Protein AF-A0A914VL32-F1 (afdb_monomer_lite)

pLDDT: mean 77.91, std 13.2, range [40.59, 93.94]

Structure (mmCIF, N/CA/C/O backbone):
data_AF-A0A914VL32-F1
#
_entry.id   AF-A0A914VL32-F1
#
loop_
_atom_site.group_PDB
_atom_site.id
_atom_site.type_symbol
_atom_site.label_atom_id
_atom_site.label_alt_id
_atom_site.label_comp_id
_atom_site.label_asym_id
_atom_site.label_entity_id
_atom_site.label_seq_id
_atom_site.pdbx_PDB_ins_code
_atom_site.Cartn_x
_atom_site.Cartn_y
_atom_site.Cartn_z
_atom_site.occupancy
_atom_site.B_iso_or_equiv
_atom_site.auth_seq_id
_atom_site.auth_comp_id
_atom_site.auth_asym_id
_atom_site.auth_atom_id
_atom_site.pdbx_PDB_model_num
ATOM 1 N N . MET A 1 1 ? -23.339 -9.363 17.899 1.00 77.81 1 MET A N 1
ATOM 2 C CA . MET A 1 1 ? -23.332 -9.692 19.341 1.00 77.81 1 MET A CA 1
ATOM 3 C C . MET A 1 1 ? -23.595 -11.180 19.484 1.00 77.81 1 MET A C 1
ATOM 5 O O . MET A 1 1 ? -24.431 -11.685 18.745 1.00 77.81 1 MET A O 1
ATOM 9 N N . TYR A 1 2 ? -22.892 -11.869 20.379 1.00 81.06 2 TYR A N 1
ATOM 10 C CA . TYR A 1 2 ? -23.221 -13.237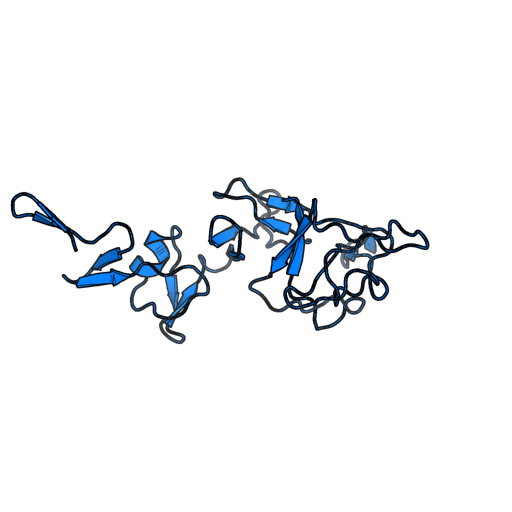 20.775 1.00 81.06 2 TYR A CA 1
ATOM 11 C C . TYR A 1 2 ? -23.425 -13.283 22.290 1.00 81.06 2 TYR A C 1
ATOM 13 O O . TYR A 1 2 ? -22.699 -12.630 23.041 1.00 81.06 2 TYR A O 1
ATOM 21 N N . CYS A 1 3 ? -24.441 -14.015 22.738 1.00 82.75 3 CYS A N 1
ATOM 22 C CA . CYS A 1 3 ? -24.758 -14.157 24.153 1.00 82.75 3 CYS A CA 1
ATOM 23 C C . CYS A 1 3 ? -24.691 -15.633 24.530 1.00 82.75 3 CYS A C 1
ATOM 25 O O . CYS A 1 3 ? -25.340 -16.464 23.898 1.00 82.75 3 CYS A O 1
ATOM 27 N N . SER A 1 4 ? -23.914 -15.953 25.561 1.00 80.31 4 SER A N 1
ATOM 28 C CA . SER A 1 4 ? -23.813 -17.303 26.115 1.00 80.31 4 SER A CA 1
ATOM 29 C C . SER A 1 4 ? -23.850 -17.218 27.634 1.00 80.31 4 SER A C 1
ATOM 31 O O . SER A 1 4 ? -23.148 -16.406 28.232 1.00 80.31 4 SER A O 1
ATOM 33 N N . SER A 1 5 ? -24.691 -18.039 28.267 1.00 78.81 5 SER A N 1
ATOM 34 C CA . SER A 1 5 ? -24.838 -18.100 29.732 1.00 78.81 5 SER A CA 1
ATOM 35 C C . SER A 1 5 ? -25.150 -16.751 30.406 1.00 78.81 5 SER A C 1
ATOM 37 O O . SER A 1 5 ? -24.682 -16.480 31.507 1.00 78.81 5 SER A O 1
ATOM 39 N N . GLY A 1 6 ? -25.930 -15.888 29.745 1.00 79.56 6 GLY A N 1
ATOM 40 C CA . GLY A 1 6 ? -26.320 -14.574 30.279 1.00 79.56 6 GLY A CA 1
ATOM 41 C C . GLY A 1 6 ? -25.266 -13.469 30.133 1.00 79.56 6 GLY A C 1
ATOM 42 O O . GLY A 1 6 ? -25.542 -12.329 30.492 1.00 79.56 6 GLY A O 1
ATOM 43 N N . LEU A 1 7 ? -24.093 -13.773 29.566 1.00 79.69 7 LEU A N 1
ATOM 44 C CA . LEU A 1 7 ? -23.073 -12.793 29.192 1.00 79.69 7 LEU A CA 1
ATOM 45 C C . LEU A 1 7 ? -23.143 -12.531 27.686 1.00 79.69 7 LEU A C 1
ATOM 47 O O . LEU A 1 7 ? -22.978 -13.446 26.877 1.00 79.69 7 LEU A O 1
ATOM 51 N N . CYS A 1 8 ? -23.397 -11.277 27.317 1.00 82.19 8 CYS A N 1
ATOM 52 C CA . CYS A 1 8 ? -23.387 -10.815 25.934 1.00 82.19 8 CYS A CA 1
ATOM 53 C C . CYS A 1 8 ? -22.065 -10.121 25.623 1.00 82.19 8 CYS A C 1
ATOM 55 O O . CYS A 1 8 ? -21.606 -9.267 26.377 1.00 82.19 8 CYS A O 1
ATOM 57 N N . THR A 1 9 ? -21.468 -10.479 24.493 1.00 87.81 9 THR A N 1
ATOM 58 C CA . THR A 1 9 ? -20.204 -9.913 24.018 1.00 87.81 9 THR A CA 1
ATOM 59 C C . THR A 1 9 ? -20.309 -9.568 22.535 1.00 87.81 9 THR A C 1
ATOM 61 O O . THR A 1 9 ? -21.168 -10.072 21.796 1.00 87.81 9 THR A O 1
ATOM 64 N N . CYS A 1 10 ? -19.479 -8.629 22.092 1.00 90.06 10 CYS A N 1
ATOM 65 C CA . CYS A 1 10 ? -19.408 -8.269 20.683 1.00 90.06 10 CYS A CA 1
ATOM 66 C C . CYS A 1 10 ? -18.806 -9.422 19.866 1.00 90.06 10 CYS A C 1
ATOM 68 O O . CYS A 1 10 ? -18.088 -10.264 20.397 1.00 90.06 10 CYS A O 1
ATOM 70 N N . LEU A 1 11 ? -19.140 -9.493 18.573 1.00 88.81 11 LEU A N 1
ATOM 71 C CA . LEU A 1 11 ? -18.490 -10.456 17.675 1.00 88.81 11 LEU A CA 1
ATOM 72 C C . LEU A 1 11 ? -17.001 -10.112 17.548 1.00 88.81 11 LEU A C 1
ATOM 74 O O . LEU A 1 11 ? -16.617 -8.969 17.777 1.00 88.81 11 LEU A O 1
ATOM 78 N N . SER A 1 12 ? -16.178 -11.073 17.128 1.00 87.06 12 SER A N 1
ATOM 79 C CA . SER A 1 12 ? -14.729 -10.880 16.952 1.00 87.06 12 SER A CA 1
ATOM 80 C C . SER A 1 12 ? -14.363 -9.760 15.966 1.00 87.06 12 SER A C 1
ATOM 82 O O . SER A 1 12 ? -13.269 -9.206 16.057 1.00 87.06 12 SER A O 1
ATOM 84 N N . THR A 1 13 ? -15.271 -9.395 15.059 1.00 89.75 13 THR A N 1
ATOM 85 C CA . THR A 1 13 ? -15.145 -8.284 14.098 1.00 89.75 13 THR A CA 1
ATOM 86 C C . THR A 1 13 ? -15.596 -6.926 14.651 1.00 89.75 13 THR A C 1
ATOM 88 O O . THR A 1 13 ? -15.615 -5.939 13.923 1.00 89.75 13 THR A O 1
ATOM 91 N N . TYR A 1 14 ? -15.961 -6.855 15.933 1.00 92.12 14 TYR A N 1
ATOM 92 C CA . TYR A 1 14 ? -16.450 -5.648 16.597 1.00 92.12 14 TYR A CA 1
ATOM 93 C C . TYR A 1 14 ? -15.655 -5.367 17.877 1.00 92.12 14 TYR A C 1
ATOM 95 O O . TYR A 1 14 ? -15.130 -6.279 18.516 1.00 92.12 14 TYR A O 1
ATOM 103 N N . VAL A 1 15 ? -15.614 -4.101 18.277 1.00 92.62 15 VAL A N 1
ATOM 104 C CA . VAL A 1 15 ? -15.091 -3.628 19.558 1.00 92.62 15 VAL A CA 1
ATOM 105 C C . VAL A 1 15 ? -16.239 -3.138 20.438 1.00 92.62 15 VAL A C 1
ATOM 107 O O . VAL A 1 15 ? -17.173 -2.489 19.965 1.00 92.62 15 VAL A O 1
ATOM 110 N N . ALA A 1 16 ? -16.197 -3.490 21.721 1.00 91.44 16 ALA A N 1
ATOM 111 C CA . ALA A 1 16 ? -17.164 -3.018 22.703 1.00 91.44 16 ALA A CA 1
ATOM 112 C C . ALA A 1 16 ? -16.702 -1.671 23.274 1.00 91.44 16 ALA A C 1
ATOM 114 O O . ALA A 1 16 ? -15.633 -1.607 23.876 1.00 91.44 16 ALA A O 1
ATOM 115 N N . SER A 1 17 ? -17.508 -0.622 23.125 1.00 89.56 17 SER A N 1
ATOM 116 C CA . SER A 1 17 ? -17.269 0.683 23.756 1.00 89.56 17 SER A CA 1
ATOM 117 C C . SER A 1 17 ? -18.593 1.346 24.103 1.00 89.56 17 SER A C 1
ATOM 119 O O . SER A 1 17 ? -19.557 1.233 23.350 1.00 89.56 17 SER A O 1
ATOM 121 N N . ASP A 1 18 ? -18.661 2.014 25.254 1.00 86.44 18 ASP A N 1
ATOM 122 C CA . ASP A 1 18 ? -19.841 2.770 25.710 1.00 86.44 18 ASP A CA 1
ATOM 123 C C . ASP A 1 18 ? -21.163 1.978 25.685 1.00 86.44 18 ASP A C 1
ATOM 125 O O . ASP A 1 18 ? -22.242 2.532 25.487 1.00 86.44 18 ASP A O 1
ATOM 129 N N . GLY A 1 19 ? -21.092 0.655 25.871 1.00 83.50 19 GLY A N 1
ATOM 130 C CA . GLY A 1 19 ? -22.258 -0.234 25.826 1.00 83.50 19 GLY A CA 1
ATOM 131 C C . GLY A 1 19 ? -22.741 -0.604 24.417 1.00 83.50 19 GLY A C 1
ATOM 132 O O . GLY A 1 19 ? -23.735 -1.317 24.289 1.00 83.50 19 GLY A O 1
ATOM 133 N N . TYR A 1 20 ? -22.030 -0.183 23.370 1.00 87.44 20 TYR A N 1
ATOM 134 C CA . TYR A 1 20 ? -22.297 -0.520 21.973 1.00 87.44 20 TYR A CA 1
ATOM 135 C C . TYR A 1 20 ? -21.189 -1.401 21.388 1.00 87.44 20 TYR A C 1
ATOM 137 O O . TYR A 1 20 ? -20.054 -1.421 21.864 1.00 87.44 20 TYR A O 1
ATOM 145 N N . CYS A 1 21 ? -21.530 -2.137 20.329 1.00 91.81 21 CYS A N 1
ATOM 146 C CA . CY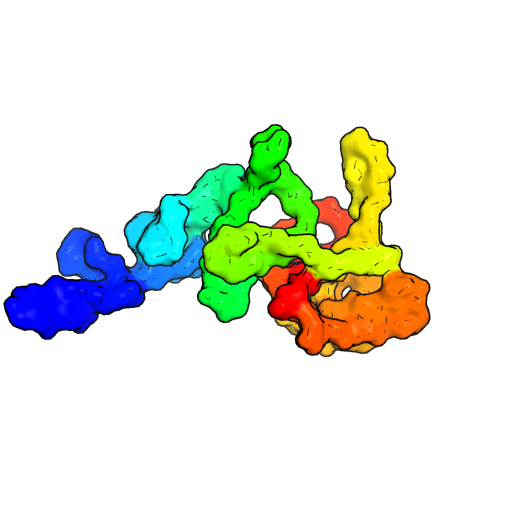S A 1 21 ? -20.560 -2.854 19.509 1.00 91.81 21 CYS A CA 1
ATOM 147 C C . CYS A 1 21 ? -20.301 -2.052 18.235 1.00 91.81 21 CYS A C 1
ATOM 149 O O . CYS A 1 21 ? -21.180 -1.969 17.377 1.00 91.81 21 CYS A O 1
ATOM 151 N N . TYR A 1 22 ? -19.095 -1.517 18.093 1.00 92.94 22 TYR A N 1
ATOM 152 C CA . TYR A 1 22 ? -18.645 -0.825 16.889 1.00 92.94 22 TYR A CA 1
ATOM 153 C C . TYR A 1 22 ? -17.874 -1.784 15.995 1.00 92.94 22 TYR A C 1
ATOM 155 O O . TYR A 1 22 ? -17.133 -2.625 16.495 1.00 92.94 22 TYR A O 1
ATOM 163 N N . ILE A 1 23 ? -18.062 -1.702 14.681 1.00 93.00 23 ILE A N 1
ATOM 164 C CA . ILE A 1 23 ? -17.298 -2.535 13.750 1.00 93.00 23 ILE A CA 1
ATOM 165 C C . ILE A 1 23 ? -15.825 -2.108 13.778 1.00 93.00 23 ILE A C 1
ATOM 167 O O . ILE A 1 23 ? -15.524 -0.918 13.910 1.00 93.00 23 ILE A O 1
ATOM 171 N N . LYS A 1 24 ? -14.917 -3.081 13.695 1.00 93.62 24 LYS A N 1
ATOM 172 C CA . LYS A 1 24 ? -13.492 -2.823 13.475 1.00 93.62 24 LYS A CA 1
ATOM 173 C C . LYS A 1 24 ? -13.296 -2.246 12.072 1.00 93.62 24 LYS A C 1
ATOM 175 O O . LYS A 1 24 ? -13.938 -2.721 11.141 1.00 93.62 24 LYS A O 1
ATOM 180 N N . ILE A 1 25 ? -12.445 -1.236 11.939 1.00 92.12 25 ILE A N 1
ATOM 181 C CA . ILE A 1 25 ? -12.209 -0.523 10.676 1.00 92.12 25 ILE A CA 1
ATOM 182 C C . ILE A 1 25 ? -10.712 -0.577 10.382 1.00 92.12 25 ILE A C 1
ATOM 184 O O . ILE A 1 25 ? -9.908 -0.315 11.280 1.00 92.12 25 ILE A O 1
ATOM 188 N N . ASN A 1 26 ? -10.334 -0.946 9.157 1.00 87.12 26 ASN A N 1
ATOM 189 C CA . ASN A 1 26 ? -8.926 -1.038 8.789 1.00 87.12 26 ASN A CA 1
ATOM 190 C C . ASN A 1 26 ? -8.301 0.356 8.634 1.00 87.12 26 ASN A C 1
ATOM 192 O O . ASN A 1 26 ? -9.004 1.324 8.329 1.00 87.12 26 ASN A O 1
ATOM 196 N N . PRO A 1 27 ? -6.972 0.491 8.791 1.00 85.56 27 PRO A N 1
ATOM 197 C CA . PRO A 1 27 ? -6.267 1.694 8.364 1.00 85.56 27 PRO A CA 1
ATOM 198 C C . PRO A 1 27 ? -6.633 2.066 6.918 1.00 85.56 27 PRO A C 1
ATOM 200 O O . PRO A 1 27 ? -6.758 1.191 6.068 1.00 85.56 27 PRO A O 1
ATOM 203 N N . THR A 1 28 ? -6.791 3.362 6.643 1.00 81.62 28 THR A N 1
ATOM 204 C CA . THR A 1 28 ? -7.285 3.973 5.391 1.00 81.62 28 THR A CA 1
ATOM 205 C C . THR A 1 28 ? -8.781 3.837 5.097 1.00 81.62 28 THR A C 1
ATOM 207 O O . THR A 1 28 ? -9.283 4.546 4.223 1.00 81.62 28 THR A O 1
ATOM 210 N N . GLU A 1 29 ? -9.536 3.030 5.840 1.00 87.81 29 GLU A N 1
ATOM 211 C CA . GLU A 1 29 ? -10.988 2.953 5.670 1.00 87.81 29 GLU A CA 1
ATOM 212 C C . GLU A 1 29 ? -11.714 4.059 6.450 1.00 87.81 29 GLU A C 1
ATOM 214 O O . GLU A 1 29 ? -11.274 4.512 7.512 1.00 87.81 29 GLU A O 1
ATOM 219 N N . THR A 1 30 ? -12.853 4.497 5.910 1.00 91.06 30 THR A N 1
ATOM 220 C CA . THR A 1 30 ? -13.734 5.497 6.534 1.00 91.06 30 THR A CA 1
ATOM 221 C C . THR A 1 30 ? -14.856 4.830 7.332 1.00 91.06 30 THR A C 1
ATOM 223 O O . THR A 1 30 ? -15.227 3.686 7.080 1.00 91.06 30 THR A O 1
ATOM 226 N N . GLY A 1 31 ? -15.423 5.553 8.300 1.00 91.56 31 GLY A N 1
ATOM 227 C CA . GLY A 1 31 ? -16.513 5.079 9.160 1.00 91.56 31 GLY A CA 1
ATOM 228 C C . GLY A 1 31 ? -16.115 4.821 10.614 1.00 91.56 31 GLY A C 1
ATOM 229 O O . GLY A 1 31 ? -16.908 4.261 11.377 1.00 91.56 31 GLY A O 1
ATOM 230 N N . CYS A 1 32 ? -14.916 5.234 11.027 1.00 93.75 32 CYS A N 1
ATOM 231 C CA . CYS A 1 32 ? -14.544 5.206 12.433 1.00 93.75 32 CYS A CA 1
ATOM 232 C C . CYS A 1 32 ? -15.174 6.389 13.191 1.00 93.75 32 CYS A C 1
ATOM 234 O O . CYS A 1 32 ? -15.377 7.487 12.663 1.00 93.75 32 CYS A O 1
ATOM 236 N N . VAL A 1 33 ? -15.497 6.149 14.459 1.00 93.56 33 VAL A N 1
ATOM 237 C CA . VAL A 1 33 ? -16.042 7.135 15.405 1.00 93.56 33 VAL A CA 1
ATOM 238 C C . VAL A 1 33 ? -15.124 7.272 16.619 1.00 93.56 33 VAL A C 1
ATOM 240 O O . VAL A 1 33 ? -14.983 8.358 17.181 1.00 93.56 33 VAL A O 1
ATOM 243 N N . ILE A 1 34 ? -14.487 6.168 17.016 1.00 93.31 34 ILE A N 1
ATOM 244 C CA . ILE A 1 34 ? -13.590 6.079 18.167 1.00 93.31 34 ILE A CA 1
ATOM 245 C C . ILE A 1 34 ? -12.315 5.319 17.798 1.00 93.31 34 ILE A C 1
ATOM 247 O O . ILE A 1 34 ? -12.350 4.393 16.986 1.00 93.31 34 ILE A O 1
ATOM 251 N N . ASP A 1 35 ? -11.208 5.651 18.460 1.00 93.50 35 ASP A N 1
ATOM 252 C CA . ASP A 1 35 ? -9.890 5.067 18.171 1.00 93.50 35 ASP A CA 1
ATOM 253 C C . ASP A 1 35 ? -9.868 3.547 18.350 1.00 93.50 35 ASP A C 1
ATOM 255 O O . ASP A 1 35 ? -9.225 2.844 17.579 1.00 93.50 35 ASP A O 1
ATOM 259 N N . SER A 1 36 ? -10.649 3.019 19.300 1.00 92.94 36 SER A N 1
ATOM 260 C CA . SER A 1 36 ? -10.734 1.574 19.557 1.00 92.94 36 SER A CA 1
ATOM 261 C C . SER A 1 36 ? -11.211 0.743 18.358 1.00 92.94 36 SER A C 1
ATOM 263 O O . SER A 1 36 ? -10.941 -0.455 18.306 1.00 92.94 36 SER A O 1
ATOM 265 N N . GLN A 1 37 ? -11.896 1.353 17.381 1.00 93.94 37 GLN A N 1
ATOM 266 C CA . GLN A 1 37 ? -12.271 0.670 16.138 1.00 93.94 37 GLN A CA 1
ATOM 267 C C . GLN A 1 37 ? -11.057 0.393 15.251 1.00 93.94 37 GLN A C 1
ATOM 269 O O . GLN A 1 37 ? -11.000 -0.670 14.634 1.00 93.94 37 GLN A O 1
ATOM 274 N N . CYS A 1 38 ? -10.107 1.332 15.216 1.00 92.12 38 CYS A N 1
ATOM 275 C CA . CYS A 1 38 ? -8.870 1.236 14.450 1.00 92.12 38 CYS A CA 1
ATOM 276 C C . CYS A 1 38 ? -7.824 0.427 15.230 1.00 92.12 38 CYS A C 1
ATOM 278 O O . CYS A 1 38 ? -7.220 -0.502 14.694 1.00 92.12 38 CYS A O 1
ATOM 280 N N . SER A 1 39 ? -7.659 0.716 16.528 1.00 91.31 39 SER A N 1
ATOM 281 C CA . SER A 1 39 ? -6.617 0.094 17.350 1.00 91.31 39 SER A CA 1
ATOM 282 C C . SER A 1 39 ? -6.838 -1.399 17.613 1.00 91.31 39 SER A C 1
ATOM 284 O O . SER A 1 39 ? -5.901 -2.138 17.906 1.00 91.31 39 SER A O 1
ATOM 286 N N . ALA A 1 40 ? -8.081 -1.870 17.461 1.00 89.06 40 ALA A N 1
ATOM 287 C CA . ALA A 1 40 ? -8.423 -3.288 17.510 1.00 89.06 40 ALA A CA 1
ATOM 288 C C . ALA A 1 40 ? -8.053 -4.067 16.232 1.00 89.06 40 ALA A C 1
ATOM 290 O O . ALA A 1 40 ? -8.145 -5.300 16.244 1.00 89.06 40 ALA A O 1
ATOM 291 N N . VAL A 1 41 ? -7.699 -3.368 15.145 1.00 87.44 41 VAL A N 1
ATOM 292 C CA . VAL A 1 41 ? -7.111 -3.941 13.923 1.00 87.44 41 VAL A CA 1
ATOM 293 C C . VAL A 1 41 ? -5.594 -3.831 13.980 1.00 87.44 41 VAL A C 1
ATOM 295 O O . VAL A 1 41 ? -4.909 -4.830 13.783 1.00 87.44 41 VAL A O 1
ATOM 298 N N . TRP A 1 42 ? -5.075 -2.642 14.297 1.00 85.69 42 TRP A N 1
ATOM 299 C CA . TRP A 1 42 ? -3.639 -2.406 14.404 1.00 85.69 42 TRP A CA 1
ATOM 300 C C . TRP A 1 42 ? -3.289 -1.614 15.666 1.00 85.69 42 TRP A C 1
ATOM 302 O O . TRP A 1 42 ? -3.861 -0.543 15.853 1.00 85.69 42 TRP A O 1
ATOM 312 N N . PRO A 1 43 ? -2.350 -2.071 16.517 1.00 85.69 43 PRO A N 1
ATOM 313 C CA . PRO A 1 43 ? -1.990 -1.361 17.743 1.00 85.69 43 PRO A CA 1
ATOM 314 C C . PRO A 1 43 ? -1.667 0.116 17.492 1.00 85.69 43 PRO A C 1
ATOM 316 O O . PRO A 1 43 ? -0.977 0.455 16.533 1.00 85.69 43 PRO A O 1
ATOM 319 N N . ASP A 1 44 ? -2.195 0.985 18.353 1.00 86.38 44 ASP A N 1
ATOM 320 C CA . ASP A 1 44 ? -2.004 2.442 18.315 1.00 86.38 44 ASP A CA 1
ATOM 321 C C . ASP A 1 44 ? -2.518 3.165 17.049 1.00 86.38 44 ASP A C 1
ATOM 323 O O . ASP A 1 44 ? -2.304 4.369 16.896 1.00 86.38 44 ASP A O 1
ATOM 327 N N . ALA A 1 45 ? -3.239 2.478 16.153 1.00 89.06 45 ALA A N 1
ATOM 328 C CA . ALA A 1 45 ? -3.998 3.141 15.095 1.00 89.06 45 ALA A CA 1
ATOM 329 C C . ALA A 1 45 ? -5.139 3.978 15.694 1.00 89.06 45 ALA A C 1
ATOM 331 O O . ALA A 1 45 ? -5.767 3.586 16.682 1.00 89.06 45 ALA A O 1
ATOM 332 N N . PHE A 1 46 ? -5.435 5.121 15.080 1.00 91.44 46 PHE A N 1
ATOM 333 C CA . PHE A 1 46 ? -6.386 6.093 15.618 1.00 91.44 46 PHE A CA 1
ATOM 334 C C . PHE A 1 46 ? -7.398 6.545 14.570 1.00 91.44 46 PHE A C 1
ATOM 336 O O . PHE A 1 46 ? -7.171 6.432 13.365 1.00 91.44 46 PHE A O 1
ATOM 343 N N . CYS A 1 47 ? -8.534 7.049 15.042 1.00 92.88 47 CYS A N 1
ATOM 344 C CA . CYS A 1 47 ? -9.582 7.575 14.191 1.00 92.88 47 CYS A CA 1
ATOM 345 C C . CYS A 1 47 ? -9.408 9.085 14.033 1.00 92.88 47 CYS A C 1
ATOM 347 O O . CYS A 1 47 ? -9.530 9.838 15.004 1.00 92.88 47 CYS A O 1
ATOM 349 N N . ASP A 1 48 ? -9.172 9.557 12.809 1.00 91.69 48 ASP A N 1
ATOM 350 C CA . ASP A 1 48 ? -9.227 10.989 12.549 1.00 91.69 48 ASP A CA 1
ATOM 351 C C . ASP A 1 48 ? -10.680 11.467 12.598 1.00 91.69 48 ASP A C 1
ATOM 353 O O . ASP A 1 48 ? -11.518 11.110 11.769 1.00 91.69 48 ASP A O 1
ATOM 357 N N . LYS A 1 49 ? -10.981 12.324 13.572 1.00 86.81 49 LYS A N 1
ATOM 358 C CA . LYS A 1 49 ? -12.333 12.855 13.783 1.00 86.81 49 LYS A CA 1
ATOM 359 C C . LYS A 1 49 ? -12.766 13.839 12.694 1.00 86.81 49 LYS A C 1
ATOM 361 O O . LYS A 1 49 ? -13.954 14.135 12.616 1.00 86.81 49 LYS A O 1
ATOM 366 N N . GLY A 1 50 ? -11.832 14.366 11.896 1.00 87.88 50 GLY A N 1
ATOM 367 C CA . GLY A 1 50 ? -12.137 15.264 10.782 1.00 87.88 50 GLY A CA 1
ATOM 368 C C . GLY A 1 50 ? -12.671 14.532 9.549 1.00 87.88 50 GLY A C 1
ATOM 369 O O . GLY A 1 50 ? -13.645 14.979 8.947 1.00 87.88 50 GLY A O 1
ATOM 370 N N . SER A 1 51 ? -12.046 13.410 9.188 1.00 87.62 51 SER A N 1
ATOM 371 C CA . SER A 1 51 ? -12.386 12.596 8.010 1.00 87.62 51 SER A CA 1
ATOM 372 C C . SER A 1 51 ? -13.170 11.318 8.328 1.00 87.62 51 SER A C 1
ATOM 374 O O . SER A 1 51 ? -13.634 10.642 7.410 1.00 87.62 51 SER A O 1
ATOM 376 N N . ASN A 1 52 ? -13.319 10.972 9.613 1.00 92.12 52 ASN A N 1
ATOM 377 C CA . ASN A 1 52 ? -13.839 9.682 10.074 1.00 92.12 52 ASN A CA 1
ATOM 378 C C . ASN A 1 52 ? -13.069 8.488 9.483 1.00 92.12 52 ASN A C 1
ATOM 380 O O . ASN A 1 52 ? -13.650 7.420 9.280 1.00 92.12 52 ASN A O 1
ATOM 384 N N . GLN A 1 53 ? -11.781 8.666 9.192 1.00 91.50 53 GLN A N 1
ATOM 385 C CA . GLN A 1 53 ? -10.912 7.655 8.596 1.00 91.50 53 GLN A CA 1
ATOM 386 C C . GLN A 1 53 ? -9.906 7.131 9.625 1.00 91.50 53 GLN A C 1
ATOM 388 O O . GLN A 1 53 ? -9.390 7.891 10.446 1.00 91.50 53 GLN A O 1
ATOM 393 N N . CYS A 1 54 ? -9.633 5.826 9.597 1.00 90.19 54 CYS A N 1
ATOM 394 C CA . CYS A 1 54 ? -8.597 5.234 10.439 1.00 90.19 54 CYS A CA 1
ATOM 395 C C . CYS A 1 54 ? -7.208 5.506 9.858 1.00 90.19 54 CYS A C 1
ATOM 397 O O . CYS A 1 54 ? -6.962 5.275 8.674 1.00 90.19 54 CYS A O 1
ATOM 399 N N . PHE A 1 55 ? -6.274 5.915 10.710 1.00 86.00 55 PHE A N 1
ATOM 400 C CA . PHE A 1 55 ? -4.877 6.138 10.356 1.00 86.00 55 PHE A CA 1
ATOM 401 C C . PHE A 1 55 ? -3.954 5.252 11.187 1.00 86.00 55 PHE A C 1
ATOM 403 O O . PHE A 1 55 ? -4.227 4.941 12.349 1.00 86.00 55 PHE A O 1
ATOM 410 N N . CYS A 1 56 ? -2.838 4.858 10.576 1.00 85.38 56 CYS A N 1
ATOM 411 C CA . CYS A 1 56 ? -1.728 4.244 11.292 1.00 85.38 56 CYS A CA 1
ATOM 412 C C . CYS A 1 56 ? -1.153 5.204 12.346 1.00 85.38 56 CYS A C 1
ATOM 414 O O . CYS A 1 56 ? -1.345 6.418 12.226 1.00 85.38 56 CYS A O 1
ATOM 416 N N . PRO A 1 57 ? -0.426 4.683 13.352 1.00 80.00 57 PRO A N 1
ATOM 417 C CA . PRO A 1 57 ? 0.241 5.511 14.351 1.00 80.00 57 PRO A CA 1
ATOM 418 C C . PRO A 1 57 ? 1.038 6.645 13.692 1.00 80.00 57 PRO A C 1
ATOM 420 O O . PRO A 1 57 ? 1.829 6.410 12.772 1.00 80.00 57 PRO A O 1
ATOM 423 N N . ALA A 1 58 ? 0.791 7.879 14.138 1.00 65.44 58 ALA A N 1
ATOM 424 C CA . ALA A 1 58 ? 1.332 9.079 13.508 1.00 65.44 58 ALA A CA 1
ATOM 425 C C . ALA A 1 58 ? 2.877 9.102 13.489 1.00 65.44 58 ALA A C 1
ATOM 427 O O . ALA A 1 58 ? 3.550 8.407 14.252 1.00 65.44 58 ALA A O 1
ATOM 428 N N . GLU A 1 59 ? 3.424 9.931 12.594 1.00 60.78 59 GLU A N 1
ATOM 429 C CA . GLU A 1 59 ? 4.851 10.285 12.437 1.00 60.78 59 GLU A CA 1
ATOM 430 C C . GLU A 1 59 ? 5.780 9.193 11.895 1.00 60.78 59 GLU A C 1
ATOM 432 O O . GLU A 1 59 ? 6.828 9.512 11.337 1.00 60.78 59 GLU A O 1
ATOM 437 N N . THR A 1 60 ? 5.414 7.920 12.026 1.00 61.19 60 THR A N 1
ATOM 438 C CA . THR A 1 60 ? 6.372 6.825 11.824 1.00 61.19 60 THR A CA 1
ATOM 439 C C . THR A 1 60 ? 5.836 5.679 10.988 1.00 61.19 60 THR A C 1
ATOM 441 O O . THR A 1 60 ? 6.642 4.917 10.469 1.00 61.19 60 THR A O 1
ATOM 444 N N . HIS A 1 61 ? 4.517 5.555 10.810 1.00 70.00 61 HIS A N 1
ATOM 445 C CA . HIS A 1 61 ? 3.929 4.421 10.104 1.00 70.00 61 HIS A CA 1
ATOM 446 C C . HIS A 1 61 ? 3.043 4.841 8.931 1.00 70.00 61 HIS A C 1
ATOM 448 O O . HIS A 1 61 ? 2.265 5.789 9.024 1.00 70.00 61 HIS A O 1
ATOM 454 N N . VAL A 1 62 ? 3.121 4.081 7.839 1.00 71.81 62 VAL A N 1
ATOM 455 C CA . VAL A 1 62 ? 2.260 4.228 6.661 1.00 71.81 62 VAL A CA 1
ATOM 456 C C . VAL A 1 62 ? 1.449 2.958 6.461 1.00 71.81 62 VAL A C 1
ATOM 458 O O . VAL A 1 62 ? 1.987 1.856 6.533 1.00 71.81 62 VAL A O 1
ATOM 461 N N . ALA A 1 63 ? 0.146 3.116 6.228 1.00 71.75 63 ALA A N 1
ATOM 462 C CA . ALA A 1 63 ? -0.729 1.998 5.907 1.00 71.75 63 ALA A CA 1
ATOM 463 C C . ALA A 1 63 ? -0.371 1.431 4.530 1.00 71.75 63 ALA A C 1
ATOM 465 O O . ALA A 1 63 ? -0.131 2.192 3.597 1.00 71.75 63 ALA A O 1
ATOM 466 N N . MET A 1 64 ? -0.362 0.114 4.386 1.00 69.44 64 MET A N 1
ATOM 467 C CA . MET A 1 64 ? -0.253 -0.553 3.093 1.00 69.44 64 MET A CA 1
ATOM 468 C C . MET A 1 64 ? -1.240 -1.710 3.023 1.00 69.44 64 MET A C 1
ATOM 470 O O . MET A 1 64 ? -1.456 -2.408 4.019 1.00 69.44 64 MET A O 1
ATOM 474 N N . ASP A 1 65 ? -1.823 -1.883 1.840 1.00 67.69 65 ASP A N 1
ATOM 475 C CA . ASP A 1 65 ? -2.679 -3.020 1.528 1.00 67.69 65 ASP A CA 1
ATOM 476 C C . ASP A 1 65 ? -1.802 -4.241 1.221 1.00 67.69 65 ASP A C 1
ATOM 478 O O . ASP A 1 65 ? -0.746 -4.132 0.594 1.00 67.69 65 ASP A O 1
ATOM 482 N N . THR A 1 66 ? -2.224 -5.406 1.692 1.00 65.31 66 THR A N 1
ATOM 483 C CA . THR A 1 66 ? -1.568 -6.693 1.469 1.00 65.31 66 THR A CA 1
ATOM 484 C C . THR A 1 66 ? -2.638 -7.741 1.192 1.00 65.31 66 THR A C 1
ATOM 486 O O . THR A 1 66 ? -3.793 -7.594 1.592 1.00 65.31 66 THR A O 1
ATOM 489 N N . ARG A 1 67 ? -2.256 -8.868 0.583 1.00 63.69 67 ARG A N 1
ATOM 490 C CA . ARG A 1 67 ? -3.180 -9.989 0.341 1.00 63.69 67 ARG A CA 1
ATOM 491 C C . ARG A 1 67 ? -3.934 -10.433 1.602 1.00 63.69 67 ARG A C 1
ATOM 493 O O . ARG A 1 67 ? -5.097 -10.822 1.520 1.00 63.69 67 ARG A O 1
ATOM 500 N N . ASP A 1 68 ? -3.266 -10.386 2.752 1.00 61.94 68 ASP A N 1
ATOM 501 C CA . ASP A 1 68 ? -3.777 -10.921 4.014 1.00 61.94 68 ASP A CA 1
ATOM 502 C C . ASP A 1 68 ? -4.417 -9.827 4.904 1.00 61.94 68 ASP A C 1
ATOM 504 O O . ASP A 1 68 ? -4.834 -10.102 6.030 1.00 61.94 68 ASP A O 1
ATOM 508 N N . GLY A 1 69 ? -4.541 -8.593 4.396 1.00 71.00 69 GLY A N 1
ATOM 509 C CA . GLY A 1 69 ? -5.147 -7.452 5.083 1.00 71.00 69 GLY A CA 1
ATOM 510 C C . GLY A 1 69 ? -4.253 -6.213 5.078 1.00 71.00 69 GLY A C 1
ATOM 511 O O . GLY A 1 69 ? -3.390 -6.052 4.225 1.00 71.00 69 GLY A O 1
ATOM 512 N N . TRP A 1 70 ? -4.437 -5.328 6.053 1.00 72.50 70 TRP A N 1
ATOM 513 C CA . TRP A 1 70 ? -3.680 -4.078 6.139 1.00 72.50 70 TRP A CA 1
ATOM 514 C C . TRP A 1 70 ? -2.529 -4.176 7.130 1.00 72.50 70 TRP A C 1
ATOM 516 O O . TRP A 1 70 ? -2.685 -4.718 8.226 1.00 72.50 70 TRP A O 1
ATOM 526 N N . VAL A 1 71 ? -1.397 -3.572 6.779 1.00 74.81 71 VAL A N 1
ATOM 527 C CA . VAL A 1 71 ? -0.262 -3.405 7.692 1.00 74.81 71 VAL A CA 1
ATOM 528 C C . VAL A 1 71 ? 0.099 -1.933 7.834 1.00 74.81 71 VAL A C 1
ATOM 530 O O . VAL A 1 71 ? 0.016 -1.165 6.879 1.00 74.81 71 VAL A O 1
ATOM 533 N N . CYS A 1 72 ? 0.525 -1.529 9.028 1.00 77.00 72 CYS A N 1
ATOM 534 C CA . CYS A 1 72 ? 1.157 -0.229 9.232 1.00 77.00 72 CYS A CA 1
ATOM 535 C C . CYS A 1 72 ? 2.673 -0.425 9.244 1.00 77.00 72 CYS A C 1
ATOM 537 O O . CYS A 1 72 ? 3.229 -0.979 10.192 1.00 77.00 72 CYS A O 1
ATOM 539 N N . LEU A 1 73 ? 3.339 0.018 8.182 1.00 71.69 73 LEU A N 1
ATOM 540 C CA . LEU A 1 73 ? 4.769 -0.166 7.979 1.00 71.69 73 LEU A CA 1
ATOM 541 C C . LEU A 1 73 ? 5.542 0.992 8.605 1.00 71.69 73 LEU A C 1
ATOM 543 O O . LEU A 1 73 ? 5.292 2.150 8.271 1.00 71.69 73 LEU A O 1
ATOM 547 N N . ASN A 1 74 ? 6.469 0.680 9.513 1.00 67.44 74 ASN A N 1
ATOM 548 C CA . ASN A 1 74 ? 7.322 1.681 10.144 1.00 67.44 74 ASN A CA 1
ATOM 549 C C . ASN A 1 74 ? 8.363 2.186 9.138 1.00 67.44 74 ASN A C 1
ATOM 551 O O . ASN A 1 74 ? 9.206 1.420 8.675 1.00 67.44 74 ASN A O 1
ATOM 555 N N . LEU A 1 75 ? 8.294 3.470 8.807 1.00 63.00 75 LEU A N 1
ATOM 556 C CA . LEU A 1 75 ? 9.222 4.138 7.908 1.00 63.00 75 LEU A CA 1
ATOM 557 C C . LEU A 1 75 ? 10.494 4.610 8.611 1.00 63.00 75 LEU A C 1
ATOM 559 O O . LEU A 1 75 ? 11.415 5.046 7.931 1.00 63.00 75 LEU A O 1
ATOM 563 N N . ILE A 1 76 ? 10.585 4.547 9.942 1.00 56.94 76 ILE A N 1
ATOM 564 C CA . ILE A 1 76 ? 11.844 4.826 10.631 1.00 56.94 76 ILE A CA 1
ATOM 565 C C . ILE A 1 76 ? 12.799 3.661 10.397 1.00 56.94 76 ILE A C 1
ATOM 567 O O . ILE A 1 76 ? 12.599 2.546 10.885 1.00 56.94 76 ILE A O 1
ATOM 571 N N . GLU A 1 77 ? 13.896 3.945 9.704 1.00 53.41 77 GLU A N 1
ATOM 572 C CA . GLU A 1 77 ? 14.999 3.007 9.599 1.00 53.41 77 GLU A CA 1
ATOM 573 C C . GLU A 1 77 ? 15.652 2.856 10.984 1.00 53.41 77 GLU A C 1
ATOM 575 O O . GLU A 1 77 ? 16.280 3.781 11.503 1.00 53.41 77 GLU A O 1
ATOM 580 N N . GLN A 1 78 ? 15.521 1.671 11.591 1.00 43.44 78 GLN A N 1
ATOM 581 C CA . GLN A 1 78 ? 16.051 1.342 12.928 1.00 43.44 78 GLN A CA 1
ATOM 582 C C . GLN A 1 78 ? 17.555 1.644 13.085 1.00 43.44 78 GLN A C 1
ATOM 584 O O . GLN A 1 78 ? 18.026 1.876 14.196 1.00 43.44 78 GLN A O 1
ATOM 589 N N . ALA A 1 79 ? 18.313 1.646 11.983 1.00 40.59 79 ALA A N 1
ATOM 590 C CA . ALA A 1 79 ? 19.748 1.914 11.982 1.00 40.59 79 ALA A CA 1
ATOM 591 C C . ALA A 1 79 ? 20.102 3.408 12.085 1.00 40.59 79 ALA A C 1
ATOM 593 O O . ALA A 1 79 ? 21.141 3.745 12.653 1.00 40.59 79 ALA A O 1
ATOM 594 N N . THR A 1 80 ? 19.271 4.302 11.541 1.00 50.94 80 THR A N 1
ATOM 595 C CA . THR A 1 80 ? 19.594 5.735 11.414 1.00 50.94 80 THR A CA 1
ATOM 596 C C . THR A 1 80 ? 18.634 6.646 12.177 1.00 50.94 80 THR A C 1
ATOM 598 O O . THR A 1 80 ? 18.966 7.805 12.414 1.00 50.94 80 THR A O 1
ATOM 601 N N . GLY A 1 81 ? 17.464 6.143 12.591 1.00 48.28 81 GLY A N 1
ATOM 602 C CA . GLY A 1 81 ? 16.428 6.933 13.262 1.00 48.28 81 GLY A CA 1
ATOM 603 C C . GLY A 1 81 ? 15.743 7.953 12.346 1.00 48.28 81 GLY A C 1
ATOM 604 O O . GLY A 1 81 ? 14.917 8.732 12.816 1.00 48.28 81 GLY A O 1
ATOM 605 N N . ASN A 1 82 ? 16.072 7.951 11.052 1.00 48.03 82 ASN A N 1
ATOM 606 C CA . ASN A 1 82 ? 15.450 8.809 10.056 1.00 48.03 82 ASN A CA 1
ATOM 607 C C . ASN A 1 82 ? 14.219 8.120 9.469 1.00 48.03 82 ASN A C 1
ATOM 609 O O . ASN A 1 82 ? 14.205 6.901 9.285 1.00 48.03 82 ASN A O 1
ATOM 613 N N . VAL A 1 83 ? 13.206 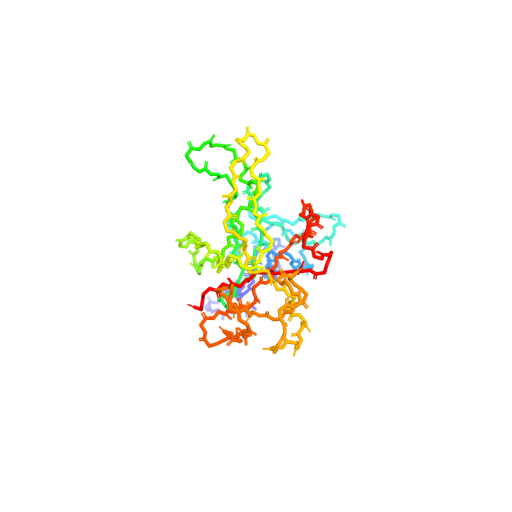8.917 9.123 1.00 51.06 83 VAL A N 1
ATOM 614 C CA . VAL A 1 83 ? 12.126 8.459 8.247 1.00 51.06 83 VAL A CA 1
ATOM 615 C C . VAL A 1 83 ? 12.766 8.187 6.893 1.00 51.06 83 VAL A C 1
ATOM 617 O O . VAL A 1 83 ? 13.233 9.111 6.226 1.00 51.06 83 VAL A O 1
ATOM 620 N N . ALA A 1 84 ? 12.847 6.918 6.511 1.00 49.75 84 ALA A N 1
ATOM 621 C CA . ALA A 1 84 ? 13.239 6.534 5.177 1.00 49.75 84 ALA A CA 1
ATOM 622 C C . ALA A 1 84 ? 12.286 7.241 4.207 1.00 49.75 84 ALA A C 1
ATOM 624 O O . ALA A 1 84 ? 11.073 7.024 4.233 1.00 49.75 84 ALA A O 1
ATOM 625 N N . SER A 1 85 ? 12.840 8.108 3.363 1.00 48.59 85 SER A N 1
ATOM 626 C CA . SER A 1 85 ? 12.198 8.544 2.125 1.00 48.59 85 SER A CA 1
ATOM 627 C C . SER A 1 85 ? 12.015 7.275 1.294 1.00 48.59 85 SER A C 1
ATOM 629 O O . SER A 1 85 ? 12.951 6.832 0.638 1.00 48.59 85 SER A O 1
ATOM 631 N N . VAL A 1 86 ? 10.878 6.610 1.496 1.00 51.56 86 VAL A N 1
ATOM 632 C CA . VAL A 1 86 ? 10.650 5.171 1.300 1.00 51.56 86 VAL A CA 1
ATOM 633 C C . VAL A 1 86 ? 11.334 4.637 0.034 1.00 51.56 86 VAL A C 1
ATOM 635 O O . VAL A 1 86 ? 10.870 4.944 -1.064 1.00 51.56 86 VAL A O 1
ATOM 638 N N . PRO A 1 87 ? 12.408 3.829 0.126 1.00 55.69 87 PRO A N 1
ATOM 639 C CA . PRO A 1 87 ? 12.970 3.197 -1.051 1.00 55.69 87 PRO A CA 1
ATOM 640 C C . PRO A 1 87 ? 12.125 1.960 -1.348 1.00 55.69 87 PRO A C 1
ATOM 642 O O . PRO A 1 87 ? 12.474 0.871 -0.922 1.00 55.69 87 PRO A O 1
ATOM 645 N N . PHE A 1 88 ? 10.988 2.141 -2.020 1.00 67.19 88 PHE A N 1
ATOM 646 C CA . PHE A 1 88 ? 10.291 1.083 -2.768 1.00 67.19 88 PHE A CA 1
ATOM 647 C C . PHE A 1 88 ? 10.210 -0.247 -2.018 1.00 67.19 88 PHE A C 1
ATOM 649 O O . PHE A 1 88 ? 10.913 -1.221 -2.304 1.00 67.19 88 PHE A O 1
ATOM 656 N N . ILE A 1 89 ? 9.384 -0.229 -0.978 1.00 70.81 89 ILE A N 1
ATOM 657 C CA . ILE A 1 89 ? 9.286 -1.295 0.001 1.00 70.81 89 ILE A CA 1
ATOM 658 C C . ILE A 1 89 ? 7.972 -2.051 -0.203 1.00 70.81 89 ILE A C 1
ATOM 660 O O . ILE A 1 89 ? 6.906 -1.444 -0.258 1.00 70.81 89 ILE A O 1
ATOM 664 N N . CYS A 1 90 ? 8.065 -3.374 -0.266 1.00 75.00 90 CYS A N 1
ATOM 665 C CA . CYS A 1 90 ? 6.953 -4.307 -0.285 1.00 75.00 90 CYS A CA 1
ATOM 666 C C . CYS A 1 90 ? 6.624 -4.771 1.136 1.00 75.00 90 CYS A C 1
ATOM 668 O O . CYS A 1 90 ? 7.510 -5.309 1.816 1.00 75.00 90 CYS A O 1
ATOM 670 N N . PRO A 1 91 ? 5.381 -4.581 1.601 1.00 68.56 91 PRO A N 1
ATOM 671 C CA . PRO A 1 91 ? 4.966 -5.061 2.908 1.00 68.56 91 PRO A CA 1
ATOM 672 C C . PRO A 1 91 ? 4.986 -6.593 2.934 1.00 68.56 91 PRO A C 1
ATOM 674 O O . PRO A 1 91 ? 4.466 -7.239 2.027 1.00 68.56 91 PRO A O 1
ATOM 677 N N . LEU A 1 92 ? 5.563 -7.178 3.985 1.00 64.69 92 LEU A N 1
ATOM 678 C CA . LEU A 1 92 ? 5.371 -8.598 4.266 1.00 64.69 92 LEU A CA 1
ATOM 679 C C . LEU A 1 92 ? 4.125 -8.790 5.148 1.00 64.69 92 LEU A C 1
ATOM 681 O O . LEU A 1 92 ? 3.814 -7.910 5.962 1.00 64.69 92 LEU A O 1
ATOM 685 N N . PRO A 1 93 ? 3.431 -9.938 5.039 1.00 59.47 93 PRO A N 1
ATOM 686 C CA . PRO A 1 93 ? 2.328 -10.274 5.931 1.00 59.47 93 PRO A CA 1
ATOM 687 C C . PRO A 1 93 ? 2.717 -10.191 7.416 1.00 59.47 93 PRO A C 1
ATOM 689 O O . PRO A 1 93 ? 3.874 -10.390 7.795 1.00 59.47 93 PRO A O 1
ATOM 692 N N . GLU A 1 94 ? 1.725 -9.919 8.266 1.00 57.69 94 GLU A N 1
ATOM 693 C CA . GLU A 1 94 ? 1.802 -10.073 9.731 1.00 57.69 94 GLU A CA 1
ATOM 694 C C . GLU A 1 94 ? 2.916 -9.276 10.444 1.00 57.69 94 GLU A C 1
ATOM 696 O O . GLU A 1 94 ? 3.334 -9.626 11.547 1.00 57.69 94 GLU A O 1
ATOM 701 N N . GLY A 1 95 ? 3.417 -8.189 9.849 1.00 52.22 95 GLY A N 1
ATOM 702 C CA . GLY A 1 95 ? 4.486 -7.402 10.471 1.00 52.22 95 GLY A CA 1
ATOM 703 C C . GLY A 1 95 ? 5.842 -8.115 10.481 1.00 52.22 95 GLY A C 1
ATOM 704 O O . GLY A 1 95 ? 6.725 -7.734 11.249 1.00 52.22 95 GLY A O 1
ATOM 705 N N . ALA A 1 96 ? 6.045 -9.099 9.593 1.00 58.41 96 ALA A N 1
ATOM 706 C CA . ALA A 1 96 ? 7.330 -9.772 9.36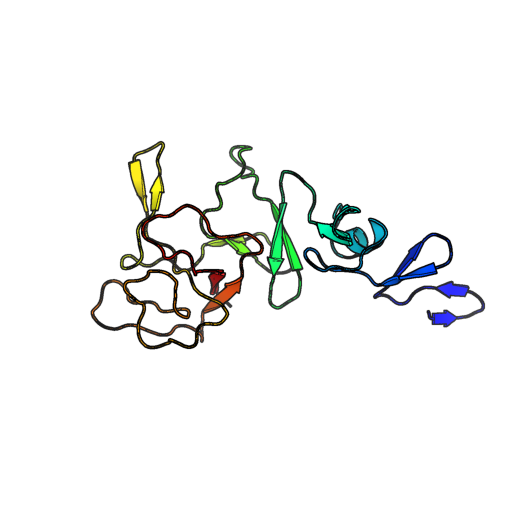7 1.00 58.41 96 ALA A CA 1
ATOM 707 C C . ALA A 1 96 ? 8.425 -8.847 8.788 1.00 58.41 96 ALA A C 1
ATOM 709 O O . ALA A 1 96 ? 9.533 -9.288 8.485 1.00 58.41 96 ALA A O 1
ATOM 710 N N . GLY A 1 97 ? 8.124 -7.555 8.654 1.00 62.50 97 GLY A N 1
ATOM 711 C CA . GLY A 1 97 ? 9.000 -6.538 8.109 1.00 62.50 97 GLY A CA 1
ATOM 712 C C . GLY A 1 97 ? 8.630 -6.248 6.669 1.00 62.50 97 GLY A C 1
ATOM 713 O O . GLY A 1 97 ? 7.457 -6.076 6.333 1.00 62.50 97 GLY A O 1
ATOM 714 N N . PHE A 1 98 ? 9.647 -6.147 5.829 1.00 66.38 98 PHE A N 1
ATOM 715 C CA . PHE A 1 98 ? 9.467 -5.726 4.462 1.00 66.38 98 PHE A CA 1
ATOM 716 C C . PHE A 1 98 ? 10.541 -6.275 3.535 1.00 66.38 98 PHE A C 1
ATOM 718 O O . PHE A 1 98 ? 11.637 -6.626 3.971 1.00 66.38 98 PHE A O 1
ATOM 725 N N . GLN A 1 99 ? 10.224 -6.309 2.247 1.00 71.06 99 GLN A N 1
ATOM 726 C CA . GLN A 1 99 ? 11.160 -6.657 1.189 1.00 71.06 99 GLN A CA 1
ATOM 727 C C . GLN A 1 99 ? 11.315 -5.484 0.222 1.00 71.06 99 GLN A C 1
ATOM 729 O O . GLN A 1 99 ? 10.480 -4.590 0.169 1.00 71.06 99 GLN A O 1
ATOM 734 N N . THR A 1 100 ? 12.399 -5.455 -0.541 1.00 72.00 100 THR A N 1
ATOM 735 C CA . THR A 1 100 ? 12.558 -4.497 -1.637 1.00 72.00 100 THR A CA 1
ATOM 736 C C . THR A 1 100 ? 11.652 -4.873 -2.804 1.00 72.00 100 THR A C 1
ATOM 738 O O . THR A 1 100 ? 11.508 -6.060 -3.111 1.00 72.00 100 THR A O 1
ATOM 741 N N . THR A 1 101 ? 11.097 -3.881 -3.493 1.00 82.19 101 THR A N 1
ATOM 742 C CA . THR A 1 101 ? 10.392 -4.096 -4.763 1.00 82.19 101 THR A CA 1
ATOM 743 C C . THR A 1 101 ? 11.306 -4.709 -5.813 1.00 82.19 101 THR A C 1
ATOM 745 O O . THR A 1 101 ? 12.537 -4.682 -5.699 1.00 82.19 101 THR A O 1
ATOM 748 N N . LEU A 1 102 ? 10.700 -5.224 -6.881 1.00 85.31 102 LEU A N 1
ATOM 749 C CA . LEU A 1 102 ? 11.436 -5.570 -8.088 1.00 85.31 102 LEU A CA 1
ATOM 750 C C . LEU A 1 102 ? 12.227 -4.348 -8.586 1.00 85.31 102 LEU A C 1
ATOM 752 O O . LEU A 1 102 ? 11.706 -3.234 -8.608 1.00 85.31 102 LEU A O 1
ATOM 756 N N . MET A 1 103 ? 13.485 -4.568 -8.962 1.00 84.88 103 MET A N 1
ATOM 757 C CA . MET A 1 103 ? 14.392 -3.548 -9.491 1.00 84.88 103 MET A CA 1
ATOM 758 C C . MET A 1 103 ? 14.830 -3.945 -10.901 1.00 84.88 103 MET A C 1
ATOM 760 O O . MET A 1 103 ? 15.163 -5.109 -11.139 1.00 84.88 103 MET A O 1
ATOM 764 N N . ASP A 1 104 ? 14.879 -2.988 -11.822 1.00 85.06 104 ASP A N 1
ATOM 765 C CA . ASP A 1 104 ? 15.235 -3.210 -13.225 1.00 85.06 104 ASP A CA 1
ATOM 766 C C . ASP A 1 104 ? 16.147 -2.072 -13.738 1.00 85.06 104 ASP A C 1
ATOM 768 O O . ASP A 1 104 ? 15.810 -0.896 -13.588 1.00 85.06 104 ASP A O 1
ATOM 772 N N . PRO A 1 105 ? 17.305 -2.382 -14.355 1.00 81.38 105 PRO A N 1
ATOM 773 C CA . PRO A 1 105 ? 18.163 -1.387 -15.004 1.00 81.38 105 PRO A CA 1
ATOM 774 C C . PRO A 1 105 ? 17.497 -0.540 -16.094 1.00 81.38 105 PRO A C 1
ATOM 776 O O . PRO A 1 105 ? 17.997 0.541 -16.394 1.00 81.38 105 PRO A O 1
ATOM 779 N N . ALA A 1 106 ? 16.424 -1.029 -16.717 1.00 81.69 106 ALA A N 1
ATOM 780 C CA . ALA A 1 106 ? 15.699 -0.283 -17.743 1.00 81.69 106 ALA A CA 1
ATOM 781 C C . ALA A 1 106 ? 14.680 0.713 -17.178 1.00 81.69 106 ALA A C 1
ATOM 783 O O . ALA A 1 106 ? 14.182 1.555 -17.922 1.00 81.69 106 ALA A O 1
ATOM 784 N N . HIS A 1 107 ? 14.364 0.610 -15.886 1.00 83.25 107 HIS A N 1
ATOM 785 C CA . HIS A 1 107 ? 13.474 1.543 -15.214 1.00 83.25 107 HIS A CA 1
ATOM 786 C C . HIS A 1 107 ? 14.252 2.771 -14.730 1.00 83.25 107 HIS A C 1
ATOM 788 O O . HIS A 1 107 ? 15.460 2.679 -14.471 1.00 83.25 107 HIS A O 1
ATOM 794 N N . PRO A 1 108 ? 13.587 3.931 -14.583 1.00 83.38 108 PRO A N 1
ATOM 795 C CA . PRO A 1 108 ? 14.249 5.151 -14.169 1.00 83.38 108 PRO A CA 1
ATOM 796 C C . PRO A 1 108 ? 15.033 4.993 -12.867 1.00 83.38 108 PRO A C 1
ATOM 798 O O . PRO A 1 108 ? 14.482 4.684 -11.804 1.00 83.38 108 PRO A O 1
ATOM 801 N N . ALA A 1 109 ? 16.341 5.208 -12.978 1.00 78.69 109 ALA A N 1
ATOM 802 C CA . ALA A 1 109 ? 17.282 5.021 -11.892 1.00 78.69 109 ALA A CA 1
ATOM 803 C C . ALA A 1 109 ? 17.041 6.027 -10.761 1.00 78.69 109 ALA A C 1
ATOM 805 O O . ALA A 1 109 ? 16.692 7.191 -10.982 1.00 78.69 109 ALA A O 1
ATOM 806 N N . LEU A 1 110 ? 17.285 5.581 -9.534 1.00 74.00 110 LEU A N 1
ATOM 807 C CA . LEU A 1 110 ? 17.201 6.434 -8.357 1.00 74.00 110 LEU A CA 1
ATOM 808 C C . LEU A 1 110 ? 18.552 7.091 -8.123 1.00 74.00 110 LEU A C 1
ATOM 810 O O . LEU A 1 110 ? 19.560 6.400 -7.984 1.00 74.00 110 LEU A O 1
ATOM 814 N N . THR A 1 111 ? 18.578 8.417 -8.040 1.00 70.75 111 THR A N 1
ATOM 815 C CA . THR A 1 111 ? 19.782 9.154 -7.652 1.00 70.75 111 THR A CA 1
ATOM 816 C C . THR A 1 111 ? 19.610 9.684 -6.241 1.00 70.75 111 THR A C 1
ATOM 818 O O . THR A 1 111 ? 18.701 10.469 -5.980 1.00 70.75 111 THR A O 1
ATOM 821 N N . ASP A 1 112 ? 20.494 9.268 -5.339 1.00 64.25 112 ASP A N 1
ATOM 822 C CA . ASP A 1 112 ? 20.559 9.824 -3.993 1.00 64.25 112 ASP A CA 1
ATOM 823 C C . ASP A 1 112 ? 21.039 11.287 -4.078 1.00 64.25 112 ASP A C 1
ATOM 825 O O . ASP A 1 112 ? 22.165 11.537 -4.519 1.00 64.25 112 ASP A O 1
ATOM 829 N N . PRO A 1 113 ? 20.218 12.272 -3.672 1.00 61.91 113 PRO A N 1
ATOM 830 C CA . PRO A 1 113 ? 20.581 13.682 -3.764 1.00 61.91 113 PRO A CA 1
ATOM 831 C C . PRO A 1 113 ? 21.721 14.087 -2.815 1.00 61.91 113 PRO A C 1
ATOM 833 O O . PRO A 1 113 ? 22.353 15.117 -3.047 1.00 61.91 113 PRO A O 1
ATOM 836 N N . ALA A 1 114 ? 21.999 13.314 -1.761 1.00 59.47 114 ALA A N 1
ATOM 837 C CA . ALA A 1 114 ? 23.068 13.587 -0.804 1.00 59.47 114 ALA A CA 1
ATOM 838 C C . ALA A 1 114 ? 24.422 13.023 -1.257 1.00 59.47 114 ALA A C 1
ATOM 840 O O . ALA A 1 114 ? 25.453 13.665 -1.055 1.00 59.47 114 ALA A O 1
ATOM 841 N N . THR A 1 115 ? 24.433 11.834 -1.867 1.00 70.19 115 THR A N 1
ATOM 842 C CA . THR A 1 115 ? 25.677 11.148 -2.268 1.00 70.19 115 THR A CA 1
ATOM 843 C C . THR A 1 115 ? 25.954 11.193 -3.771 1.00 70.19 115 THR A C 1
ATOM 845 O O . THR A 1 115 ? 27.081 10.936 -4.192 1.00 70.19 115 THR A O 1
ATOM 848 N N . GLY A 1 116 ? 24.950 11.508 -4.594 1.00 69.25 116 GLY A N 1
ATOM 849 C CA . GLY A 1 116 ? 25.015 11.402 -6.053 1.00 69.25 116 GLY A CA 1
ATOM 850 C C . GLY A 1 116 ? 25.085 9.957 -6.561 1.00 69.25 116 GLY A C 1
ATOM 851 O O . GLY A 1 116 ? 25.257 9.738 -7.761 1.00 69.25 116 GLY A O 1
ATOM 852 N N . ALA A 1 117 ? 24.975 8.964 -5.672 1.00 66.38 117 ALA A N 1
ATOM 853 C CA . ALA A 1 117 ? 24.981 7.559 -6.047 1.00 66.38 117 ALA A CA 1
ATOM 854 C C . ALA A 1 117 ? 23.714 7.217 -6.839 1.00 66.38 117 ALA A C 1
ATOM 856 O O . ALA A 1 117 ? 22.617 7.659 -6.499 1.00 66.38 117 ALA A O 1
ATOM 857 N N . THR A 1 118 ? 23.881 6.435 -7.905 1.00 69.88 118 THR A N 1
ATOM 858 C CA . THR A 1 118 ? 22.780 5.977 -8.756 1.00 69.88 118 THR A CA 1
ATOM 859 C C . THR A 1 118 ? 22.522 4.496 -8.504 1.00 69.88 118 THR A C 1
ATOM 861 O O . THR A 1 118 ? 23.449 3.688 -8.569 1.00 69.88 118 THR A O 1
ATOM 864 N N . TYR A 1 119 ? 21.269 4.153 -8.230 1.00 72.69 119 TYR A N 1
ATOM 865 C CA . TYR A 1 119 ? 20.790 2.797 -7.978 1.00 72.69 119 TYR A CA 1
ATOM 866 C C . TYR A 1 119 ? 19.815 2.370 -9.076 1.00 72.69 119 TYR A C 1
ATOM 868 O O . TYR A 1 119 ? 19.248 3.214 -9.772 1.00 72.69 119 TYR A O 1
ATOM 876 N N . LEU A 1 120 ? 19.622 1.056 -9.225 1.00 79.88 120 LEU A N 1
ATOM 877 C CA . LEU A 1 120 ? 18.633 0.509 -10.155 1.00 79.88 120 LEU A CA 1
ATOM 878 C C . LEU A 1 120 ? 17.240 1.082 -9.870 1.00 79.88 120 LEU A C 1
ATOM 880 O O . LEU A 1 120 ? 16.903 1.364 -8.718 1.00 79.88 120 LEU A O 1
ATOM 884 N N . GLY A 1 121 ? 16.463 1.266 -10.936 1.00 81.50 121 GLY A N 1
ATOM 885 C CA . GLY A 1 121 ? 15.107 1.780 -10.844 1.00 81.50 121 GLY A CA 1
ATOM 886 C C . GLY A 1 121 ? 14.141 0.715 -10.317 1.00 81.50 121 GLY A C 1
ATOM 887 O O . GLY A 1 121 ? 14.223 -0.437 -10.748 1.00 81.50 121 GLY A O 1
ATOM 888 N N . PRO A 1 122 ? 13.234 1.058 -9.396 1.00 83.81 122 PRO A N 1
ATOM 889 C CA . PRO A 1 122 ? 12.152 0.179 -8.975 1.00 83.81 122 PRO A CA 1
ATOM 890 C C . PRO A 1 122 ? 11.130 -0.004 -10.096 1.00 83.81 122 PRO A C 1
ATOM 892 O O . PRO A 1 122 ? 10.777 0.935 -10.805 1.00 83.81 122 PRO A O 1
ATOM 895 N N . VAL A 1 123 ? 10.583 -1.206 -10.213 1.00 88.88 123 VAL A N 1
ATOM 896 C CA . VAL A 1 123 ? 9.455 -1.466 -11.105 1.00 88.88 123 VAL A CA 1
ATOM 897 C C . VAL A 1 123 ? 8.184 -0.990 -10.407 1.00 88.88 123 VAL A C 1
ATOM 899 O O . VAL A 1 123 ? 7.635 -1.664 -9.528 1.00 88.88 123 VAL A O 1
ATOM 902 N N . LEU A 1 124 ? 7.762 0.224 -10.758 1.00 87.12 124 LEU A N 1
ATOM 903 C CA . LEU A 1 124 ? 6.485 0.793 -10.341 1.00 87.12 124 LEU A CA 1
ATOM 904 C C . LEU A 1 124 ? 5.355 0.309 -11.240 1.00 87.12 124 LEU A C 1
ATOM 906 O O . LEU A 1 124 ? 5.582 -0.112 -12.371 1.00 87.12 124 LEU A O 1
ATOM 910 N N . CYS A 1 125 ? 4.134 0.393 -10.731 1.00 88.56 125 CYS A N 1
ATOM 911 C CA . CYS A 1 125 ? 2.957 -0.028 -11.467 1.00 88.56 125 CYS A CA 1
ATOM 912 C C . CYS A 1 125 ? 1.737 0.832 -11.135 1.00 88.56 125 CYS A C 1
ATOM 914 O O . CYS A 1 125 ? 1.668 1.533 -10.116 1.00 88.56 125 CYS A O 1
ATOM 916 N N . THR A 1 126 ? 0.735 0.731 -12.001 1.00 89.06 126 THR A N 1
ATOM 917 C CA . THR A 1 126 ? -0.603 1.259 -11.751 1.00 89.06 126 THR A CA 1
ATOM 918 C C . THR A 1 126 ? -1.559 0.086 -11.540 1.00 89.06 126 THR A C 1
ATOM 920 O O . THR A 1 126 ? -1.792 -0.698 -12.457 1.00 89.06 126 THR A O 1
ATOM 923 N N . THR A 1 127 ? -2.162 -0.020 -10.352 1.00 87.31 127 THR A N 1
ATOM 924 C CA . THR A 1 127 ? -3.042 -1.135 -9.939 1.00 87.31 127 THR A CA 1
ATOM 925 C C . THR A 1 127 ? -4.281 -1.315 -10.819 1.00 87.31 127 THR A C 1
ATOM 927 O O . THR A 1 127 ? -4.891 -2.379 -10.824 1.00 87.31 127 THR A O 1
ATOM 930 N N . THR A 1 128 ? -4.666 -0.285 -11.574 1.00 87.75 128 THR A N 1
ATOM 931 C CA . THR A 1 128 ? -5.790 -0.311 -12.522 1.00 87.75 128 THR A CA 1
ATOM 932 C C . THR A 1 128 ? -5.363 -0.511 -13.977 1.00 87.75 128 THR A C 1
ATOM 934 O O . THR A 1 128 ? -6.222 -0.551 -14.860 1.00 87.75 128 THR A O 1
ATOM 937 N N . SER A 1 129 ? -4.061 -0.607 -14.252 1.00 88.12 129 SER A N 1
ATOM 938 C CA . SER A 1 129 ? -3.549 -0.773 -15.609 1.00 88.12 129 SER A CA 1
ATOM 939 C C . SER A 1 129 ? -3.750 -2.198 -16.110 1.00 88.12 129 SER A C 1
ATOM 941 O O . SER A 1 129 ? -3.629 -3.170 -15.368 1.00 88.12 129 SER A O 1
ATOM 943 N N . VAL A 1 130 ? -4.052 -2.311 -17.401 1.00 88.88 130 VAL A N 1
ATOM 944 C CA . VAL A 1 130 ? -4.232 -3.587 -18.115 1.00 88.88 130 VAL A CA 1
ATOM 945 C C . VAL A 1 130 ? -3.167 -3.799 -19.192 1.00 88.88 130 VAL A C 1
ATOM 947 O O . VAL A 1 130 ? -3.267 -4.736 -19.979 1.00 88.88 130 VAL A O 1
ATOM 950 N N . ILE A 1 131 ? -2.170 -2.913 -19.256 1.00 89.75 131 ILE A N 1
ATOM 951 C CA . ILE A 1 131 ? -1.057 -3.003 -20.202 1.00 89.75 131 ILE A CA 1
ATOM 952 C C . ILE A 1 131 ? -0.047 -4.003 -19.638 1.00 89.75 131 ILE A C 1
ATOM 954 O O . ILE A 1 131 ? 0.478 -3.795 -18.543 1.00 89.75 131 ILE A O 1
ATOM 958 N N . THR A 1 132 ? 0.194 -5.090 -20.372 1.00 90.44 132 THR A N 1
ATOM 959 C CA . THR A 1 132 ? 1.044 -6.218 -19.944 1.00 90.44 132 THR A CA 1
ATOM 960 C C . THR A 1 132 ? 2.173 -6.532 -20.927 1.00 90.44 132 THR A C 1
ATOM 962 O O . THR A 1 132 ? 2.953 -7.442 -20.692 1.00 90.44 132 THR A O 1
ATOM 965 N N . ASP A 1 133 ? 2.242 -5.841 -22.056 1.00 89.00 133 ASP A N 1
ATOM 966 C CA . ASP A 1 133 ? 3.148 -6.126 -23.173 1.00 89.00 133 ASP A CA 1
ATOM 967 C C . ASP A 1 133 ? 4.131 -4.988 -23.478 1.00 89.00 133 ASP A C 1
ATOM 969 O O . ASP A 1 133 ? 5.047 -5.183 -24.272 1.00 89.00 133 ASP A O 1
ATOM 973 N N . ASP A 1 134 ? 3.956 -3.834 -22.834 1.00 88.31 134 ASP A N 1
ATOM 974 C CA . ASP A 1 134 ? 4.809 -2.654 -22.962 1.00 88.31 134 ASP A CA 1
ATOM 975 C C . ASP A 1 134 ? 5.012 -2.025 -21.578 1.00 88.31 134 ASP A C 1
ATOM 977 O O . ASP A 1 134 ? 4.061 -1.797 -20.833 1.00 88.31 134 ASP A O 1
ATOM 981 N N . SER A 1 135 ? 6.261 -1.774 -21.218 1.00 86.62 135 SER A N 1
ATOM 982 C CA . SER A 1 135 ? 6.707 -1.139 -19.981 1.00 86.62 135 SER A CA 1
ATOM 983 C C . SER A 1 135 ? 6.604 0.385 -20.027 1.00 86.62 135 SER A C 1
ATOM 985 O O . SER A 1 135 ? 6.826 1.023 -18.999 1.00 86.62 135 SER A O 1
ATOM 987 N N . ASN A 1 136 ? 6.313 0.982 -21.190 1.00 88.12 136 ASN A N 1
ATOM 988 C CA . ASN A 1 136 ? 6.343 2.428 -21.413 1.00 88.12 136 ASN A CA 1
ATOM 989 C C . ASN A 1 136 ? 7.654 3.052 -20.908 1.00 88.12 136 ASN A C 1
ATOM 991 O O . ASN A 1 136 ? 7.659 4.016 -20.145 1.00 88.12 136 ASN A O 1
ATOM 995 N N . ASN A 1 137 ? 8.791 2.462 -21.292 1.00 85.00 137 ASN A N 1
ATOM 996 C CA . ASN A 1 137 ? 10.121 2.879 -20.825 1.00 85.00 137 ASN A CA 1
ATOM 997 C C . ASN A 1 137 ? 10.301 2.807 -19.293 1.00 85.00 137 ASN A C 1
ATOM 999 O O . ASN A 1 137 ? 11.122 3.533 -18.731 1.00 85.00 137 ASN A O 1
ATOM 1003 N N . GLY A 1 138 ? 9.538 1.944 -18.622 1.00 83.44 138 GLY A N 1
ATOM 1004 C CA . GLY A 1 138 ? 9.586 1.768 -17.175 1.00 83.44 138 GLY A CA 1
ATOM 1005 C C . GLY A 1 138 ? 9.003 2.943 -16.390 1.00 83.44 138 GLY A C 1
ATOM 1006 O O . GLY A 1 138 ? 9.358 3.147 -15.232 1.00 83.44 138 GLY A O 1
ATOM 1007 N N . ASP A 1 139 ? 8.120 3.738 -16.996 1.00 85.31 139 ASP A N 1
ATOM 1008 C CA . ASP A 1 139 ? 7.564 4.951 -16.389 1.00 85.31 139 ASP A CA 1
ATOM 1009 C C . ASP A 1 139 ? 6.526 4.698 -15.272 1.00 85.31 139 ASP A C 1
ATOM 1011 O O . ASP A 1 139 ? 6.020 5.649 -14.659 1.00 85.31 139 ASP A O 1
ATOM 1015 N N . GLY A 1 140 ? 6.213 3.425 -15.007 1.00 85.88 140 GLY A N 1
ATOM 1016 C CA . GLY A 1 140 ? 5.308 2.954 -13.960 1.00 85.88 140 GLY A CA 1
ATOM 1017 C C . GLY A 1 140 ? 3.814 3.013 -14.295 1.00 85.88 140 GLY A C 1
ATOM 1018 O O . GLY A 1 140 ? 2.997 2.726 -13.425 1.00 85.88 140 GLY A O 1
ATOM 1019 N N . SER A 1 141 ? 3.428 3.384 -15.520 1.00 88.00 141 SER A N 1
ATOM 1020 C CA . SER A 1 141 ? 2.016 3.491 -15.943 1.00 88.00 141 SER A CA 1
ATOM 1021 C C . SER A 1 141 ? 1.347 2.149 -16.289 1.00 88.00 141 SER A C 1
ATOM 1023 O O . SER A 1 141 ? 0.152 2.087 -16.608 1.00 88.00 141 SER A O 1
ATOM 1025 N N . THR A 1 142 ? 2.108 1.060 -16.246 1.00 90.44 142 THR A N 1
ATOM 1026 C CA . THR A 1 142 ? 1.706 -0.261 -16.737 1.00 90.44 142 THR A CA 1
ATOM 1027 C C . THR A 1 142 ? 1.611 -1.273 -15.593 1.00 90.44 142 THR A C 1
ATOM 1029 O O . THR A 1 142 ? 1.714 -0.910 -14.414 1.00 90.44 142 THR A O 1
ATOM 1032 N N . ALA A 1 143 ? 1.286 -2.528 -15.908 1.00 91.25 143 ALA A N 1
ATOM 1033 C CA . ALA A 1 143 ? 1.333 -3.603 -14.922 1.00 91.25 143 ALA A CA 1
ATOM 1034 C C . ALA A 1 143 ? 2.793 -3.993 -14.605 1.00 91.25 143 ALA A C 1
ATOM 1036 O O . ALA A 1 143 ? 3.737 -3.393 -15.112 1.00 91.25 143 ALA A O 1
ATOM 1037 N N . CYS A 1 144 ? 3.001 -5.016 -13.773 1.00 91.94 144 CYS A N 1
ATOM 1038 C CA . CYS A 1 144 ? 4.347 -5.472 -13.431 1.00 91.94 144 CYS A CA 1
ATOM 1039 C C . CYS A 1 144 ? 5.072 -6.101 -14.621 1.00 91.94 144 CYS A C 1
ATOM 1041 O O . CYS A 1 144 ? 4.852 -7.268 -14.956 1.00 91.94 144 CYS A O 1
ATOM 1043 N N . ILE A 1 145 ? 5.936 -5.304 -15.250 1.00 91.19 145 ILE A N 1
ATOM 1044 C CA . ILE A 1 145 ? 6.683 -5.660 -16.451 1.00 91.19 145 ILE A CA 1
ATOM 1045 C C . ILE A 1 145 ? 8.177 -5.494 -16.187 1.00 91.19 145 ILE A C 1
ATOM 1047 O O . ILE A 1 145 ? 8.648 -4.446 -15.754 1.00 91.19 145 ILE A O 1
ATOM 1051 N N . TYR A 1 146 ? 8.924 -6.553 -16.470 1.00 87.62 146 TYR A N 1
ATOM 1052 C CA . TYR A 1 146 ? 10.368 -6.623 -16.347 1.00 87.62 146 TYR A CA 1
ATOM 1053 C C . TYR A 1 146 ? 11.002 -6.707 -17.732 1.00 87.62 146 TYR A C 1
ATOM 1055 O O . TYR A 1 146 ? 10.570 -7.493 -18.570 1.00 87.62 146 TYR A O 1
ATOM 1063 N N . THR A 1 147 ? 12.046 -5.927 -17.977 1.00 79.81 147 THR A N 1
ATOM 1064 C CA . THR A 1 147 ? 12.658 -5.818 -19.314 1.00 79.81 147 THR A CA 1
ATOM 1065 C C . THR A 1 147 ? 14.145 -6.189 -19.307 1.00 79.81 147 THR A C 1
ATOM 1067 O O . THR A 1 147 ? 14.688 -6.606 -20.332 1.00 79.81 147 THR A O 1
ATOM 1070 N N . ASN A 1 148 ? 14.816 -6.102 -18.145 1.00 70.00 148 ASN A N 1
ATOM 1071 C CA . ASN A 1 148 ? 16.243 -6.415 -17.949 1.00 70.00 148 ASN A CA 1
ATOM 1072 C C . ASN A 1 148 ? 17.183 -5.677 -18.921 1.00 70.00 148 ASN A C 1
ATOM 1074 O O . ASN A 1 148 ? 18.195 -6.225 -19.363 1.00 70.00 148 ASN A O 1
ATOM 1078 N N . GLY A 1 149 ? 16.814 -4.468 -19.354 1.00 62.88 149 GLY A N 1
ATOM 1079 C CA . GLY A 1 149 ? 17.560 -3.732 -20.383 1.00 62.88 149 GLY A CA 1
ATOM 1080 C C . GLY A 1 149 ? 17.651 -4.446 -21.743 1.00 62.88 149 GLY A C 1
ATOM 1081 O O . GLY A 1 149 ? 18.517 -4.108 -22.553 1.00 62.88 149 GLY A O 1
ATOM 1082 N N . GLY A 1 150 ? 16.804 -5.452 -21.985 1.00 64.06 150 GLY A N 1
ATOM 1083 C CA . GLY A 1 150 ? 16.654 -6.137 -23.264 1.00 64.06 150 GLY A CA 1
ATOM 1084 C C . GLY A 1 150 ? 15.671 -5.423 -24.195 1.00 64.06 150 GLY A C 1
ATOM 1085 O O . GLY A 1 150 ? 15.178 -4.341 -23.906 1.00 64.06 150 GLY A O 1
ATOM 1086 N N . THR A 1 151 ? 15.383 -6.037 -25.344 1.00 66.12 151 THR A N 1
ATOM 1087 C CA . THR A 1 151 ? 14.405 -5.530 -26.328 1.00 66.12 151 THR A CA 1
ATOM 1088 C C . THR A 1 151 ? 12.973 -6.007 -26.092 1.00 66.12 151 THR A C 1
ATOM 1090 O O . THR A 1 151 ? 12.096 -5.619 -26.856 1.00 66.12 151 THR A O 1
ATOM 1093 N N . ASN A 1 152 ? 12.746 -6.895 -25.119 1.00 80.38 152 ASN A N 1
ATOM 1094 C CA . ASN A 1 152 ? 11.451 -7.534 -24.914 1.00 80.38 152 ASN A CA 1
ATOM 1095 C C . ASN A 1 152 ? 10.967 -7.313 -23.488 1.00 80.38 152 ASN A C 1
ATOM 1097 O O . ASN A 1 152 ? 11.686 -7.608 -22.531 1.00 80.38 152 ASN A O 1
ATOM 1101 N N . ASP A 1 153 ? 9.713 -6.907 -23.398 1.00 88.25 153 ASP A N 1
ATOM 1102 C CA . ASP A 1 153 ? 9.024 -6.650 -22.151 1.00 88.25 153 ASP A CA 1
ATOM 1103 C C . ASP A 1 153 ? 8.356 -7.940 -21.669 1.00 88.25 153 ASP A C 1
ATOM 1105 O O . ASP A 1 153 ? 7.705 -8.656 -22.435 1.00 88.25 153 ASP A O 1
ATOM 1109 N N . VAL A 1 154 ? 8.589 -8.289 -20.404 1.00 90.00 154 VAL A N 1
ATOM 1110 C CA . VAL A 1 154 ? 8.125 -9.539 -19.797 1.00 90.00 154 VAL A CA 1
ATOM 1111 C C . VAL A 1 154 ? 7.141 -9.221 -18.689 1.00 90.00 154 VAL A C 1
ATOM 1113 O O . VAL A 1 154 ? 7.502 -8.645 -17.668 1.00 90.00 154 VAL A O 1
ATOM 1116 N N . TYR A 1 155 ? 5.900 -9.653 -18.862 1.00 90.88 155 TYR A N 1
ATOM 1117 C CA . TYR A 1 155 ? 4.905 -9.610 -17.802 1.00 90.88 155 TYR A CA 1
ATOM 1118 C C . TYR A 1 155 ? 5.226 -10.642 -16.716 1.00 90.88 155 TYR A C 1
ATOM 1120 O O . TYR A 1 155 ? 5.327 -11.829 -17.021 1.00 90.88 155 TYR A O 1
ATOM 1128 N N . VAL A 1 156 ? 5.374 -10.201 -15.464 1.00 90.31 156 VAL A N 1
ATOM 1129 C CA . VAL A 1 156 ? 5.841 -11.041 -14.339 1.00 90.31 156 VAL A CA 1
ATOM 1130 C C . VAL A 1 156 ? 4.789 -11.240 -13.242 1.00 90.31 156 VAL A C 1
ATOM 1132 O O . VAL A 1 156 ? 5.128 -11.419 -12.075 1.00 90.31 156 VAL A O 1
ATOM 1135 N N . ALA A 1 157 ? 3.501 -11.222 -13.596 1.00 85.38 157 ALA A N 1
ATOM 1136 C CA . ALA A 1 157 ? 2.404 -11.381 -12.632 1.00 85.38 157 ALA A CA 1
ATOM 1137 C C . ALA A 1 157 ? 2.274 -12.780 -12.005 1.00 85.38 157 ALA A C 1
ATOM 1139 O O . ALA A 1 157 ? 1.492 -12.989 -11.084 1.00 85.38 157 ALA A O 1
ATOM 1140 N N . ASP A 1 158 ? 3.024 -13.763 -12.496 1.00 85.56 158 ASP A N 1
ATOM 1141 C CA . ASP A 1 158 ? 3.136 -15.080 -11.871 1.00 85.56 158 ASP A CA 1
ATOM 1142 C C . ASP A 1 158 ? 3.992 -15.057 -10.594 1.00 85.56 158 ASP A C 1
ATOM 1144 O O . ASP A 1 158 ? 3.803 -15.892 -9.706 1.00 85.56 158 ASP A O 1
ATOM 1148 N N . LEU A 1 159 ? 4.914 -14.097 -10.497 1.00 87.12 159 LEU A N 1
ATOM 1149 C CA . LEU A 1 159 ? 5.854 -13.950 -9.387 1.00 87.12 159 LEU A CA 1
ATOM 1150 C C . LEU A 1 159 ? 5.668 -12.649 -8.602 1.00 87.12 159 LEU A C 1
ATOM 1152 O O . LEU A 1 159 ? 6.050 -12.611 -7.431 1.00 87.12 159 LEU A O 1
ATOM 1156 N N . TYR A 1 160 ? 5.133 -11.605 -9.239 1.00 89.12 160 TYR A N 1
ATOM 1157 C CA . TYR A 1 160 ? 5.020 -10.267 -8.671 1.00 89.12 160 TYR A CA 1
ATOM 1158 C C . TYR A 1 160 ? 3.626 -9.669 -8.849 1.00 89.12 160 TYR A C 1
ATOM 1160 O O . TYR A 1 160 ? 3.158 -9.491 -9.972 1.00 89.12 160 TYR A O 1
ATOM 1168 N N . ASP A 1 161 ? 3.034 -9.224 -7.749 1.00 88.75 161 ASP A N 1
ATOM 1169 C CA . ASP A 1 161 ? 1.782 -8.483 -7.725 1.00 88.75 161 ASP A CA 1
ATOM 1170 C C . ASP A 1 161 ? 2.028 -6.968 -7.684 1.00 88.75 161 ASP A C 1
ATOM 1172 O O . ASP A 1 161 ?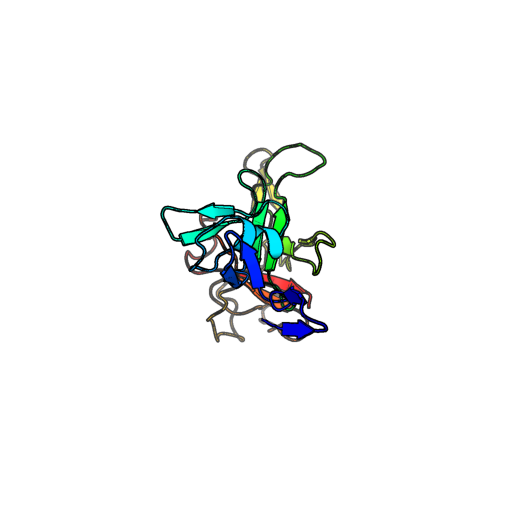 2.977 -6.468 -7.069 1.00 88.75 161 ASP A O 1
ATOM 1176 N N . CYS A 1 162 ? 1.137 -6.215 -8.333 1.00 88.31 162 CYS A N 1
ATOM 1177 C CA . CYS A 1 162 ? 1.123 -4.759 -8.236 1.00 88.31 162 CYS A CA 1
ATOM 1178 C C . CYS A 1 162 ? 0.444 -4.337 -6.929 1.00 88.31 162 CYS A C 1
ATOM 1180 O O . CYS A 1 162 ? -0.785 -4.345 -6.827 1.00 88.31 162 CYS A O 1
ATOM 1182 N N . VAL A 1 163 ? 1.244 -3.956 -5.935 1.00 84.31 163 VAL A N 1
ATOM 1183 C CA . VAL A 1 163 ? 0.761 -3.561 -4.608 1.00 84.31 163 VAL A CA 1
ATOM 1184 C C . VAL A 1 163 ? 0.643 -2.046 -4.534 1.00 84.31 163 VAL A C 1
ATOM 1186 O O . VAL A 1 163 ? 1.619 -1.323 -4.736 1.00 84.31 163 VAL A O 1
ATOM 1189 N N . GLY A 1 164 ? -0.567 -1.564 -4.249 1.00 78.38 164 GLY A N 1
ATOM 1190 C CA . GLY A 1 164 ? -0.878 -0.140 -4.190 1.00 78.38 164 GLY A CA 1
ATOM 1191 C C . GLY A 1 164 ? -0.251 0.575 -2.989 1.00 78.38 164 GLY A C 1
ATOM 1192 O O . GLY A 1 164 ? -0.274 0.084 -1.862 1.00 78.38 164 GLY A O 1
ATOM 1193 N N . PHE A 1 165 ? 0.259 1.782 -3.216 1.00 72.81 165 PHE A N 1
ATOM 1194 C CA . PHE A 1 165 ? 0.659 2.712 -2.170 1.00 72.81 165 PHE A CA 1
ATOM 1195 C C . PHE A 1 165 ? -0.575 3.387 -1.561 1.00 72.81 165 PHE A C 1
ATOM 1197 O O . PHE A 1 165 ? -1.458 3.855 -2.279 1.00 72.81 165 PHE A O 1
ATOM 1204 N N . ALA A 1 166 ? -0.603 3.549 -0.236 1.00 57.97 166 ALA A N 1
ATOM 1205 C CA . ALA A 1 166 ? -1.621 4.373 0.429 1.00 57.97 166 ALA A CA 1
ATOM 1206 C C . ALA A 1 166 ? -1.301 5.882 0.408 1.00 57.97 166 ALA A C 1
ATOM 1208 O O . ALA A 1 166 ? -2.009 6.679 1.025 1.00 57.97 166 ALA A O 1
ATOM 1209 N N . PHE A 1 167 ? -0.224 6.288 -0.268 1.00 56.41 167 PHE A N 1
ATOM 1210 C CA . PHE A 1 167 ? 0.192 7.679 -0.414 1.00 56.41 167 PHE A CA 1
ATOM 1211 C C . PHE A 1 167 ? 0.351 8.042 -1.888 1.00 56.41 167 PHE A C 1
ATOM 1213 O O . PHE A 1 167 ? 0.668 7.201 -2.728 1.00 56.41 167 PHE A O 1
ATOM 1220 N N . ALA A 1 168 ? 0.143 9.322 -2.201 1.00 52.75 168 ALA A N 1
ATOM 1221 C CA . ALA A 1 168 ? 0.383 9.831 -3.540 1.00 52.75 168 ALA A CA 1
ATOM 1222 C C . ALA A 1 168 ? 1.881 9.742 -3.854 1.00 52.75 168 ALA A C 1
ATOM 1224 O O . ALA A 1 168 ? 2.697 10.379 -3.182 1.00 52.75 168 ALA A O 1
ATOM 1225 N N . PHE A 1 169 ? 2.236 8.977 -4.887 1.00 55.75 169 PHE A N 1
ATOM 1226 C CA . PHE A 1 169 ? 3.590 8.978 -5.418 1.00 55.75 169 PHE A CA 1
ATOM 1227 C C . PHE A 1 169 ? 3.877 10.371 -5.995 1.00 55.75 169 PHE A C 1
ATOM 1229 O O . PHE A 1 169 ? 3.274 10.808 -6.977 1.00 55.75 169 PHE A O 1
ATOM 1236 N N . GLN A 1 170 ? 4.738 11.127 -5.325 1.00 50.28 170 GLN A N 1
ATOM 1237 C CA . GLN A 1 170 ? 5.151 12.462 -5.736 1.00 50.28 170 GLN A CA 1
ATOM 1238 C C . GLN A 1 170 ? 6.667 12.522 -5.576 1.00 50.28 170 GLN A C 1
ATOM 1240 O O . GLN A 1 170 ? 7.166 12.357 -4.466 1.00 50.28 170 GLN A O 1
ATOM 1245 N N . GLY A 1 171 ? 7.402 12.778 -6.662 1.00 53.81 171 GLY A N 1
ATOM 1246 C CA . GLY A 1 171 ? 8.789 13.234 -6.525 1.00 53.81 171 GLY A CA 1
ATOM 1247 C C . GLY A 1 171 ? 9.879 12.502 -7.297 1.00 53.81 171 GLY A C 1
ATOM 1248 O O . GLY A 1 171 ? 11.041 12.797 -7.035 1.00 53.81 171 GLY A O 1
ATOM 1249 N N . ILE A 1 172 ? 9.575 11.634 -8.270 1.00 61.66 172 ILE A N 1
ATOM 1250 C CA . ILE A 1 172 ? 10.603 11.184 -9.224 1.00 61.66 172 ILE A CA 1
ATOM 1251 C C . ILE A 1 172 ? 10.235 11.651 -10.631 1.00 61.66 172 ILE A C 1
ATOM 1253 O O . ILE A 1 172 ? 9.373 11.041 -11.254 1.00 61.66 172 ILE A O 1
ATOM 1257 N N . PRO A 1 173 ? 10.883 12.713 -11.153 1.00 59.97 173 PRO A N 1
ATOM 1258 C CA . PRO A 1 173 ? 10.532 13.329 -12.437 1.00 59.97 173 PRO A CA 1
ATOM 1259 C C . PRO A 1 173 ? 10.562 12.387 -13.645 1.00 59.97 173 PRO A C 1
ATOM 1261 O O . PRO A 1 173 ? 10.019 12.728 -14.690 1.00 59.97 173 PRO A O 1
ATOM 1264 N N . GLN A 1 174 ? 11.258 11.255 -13.521 1.00 67.69 174 GLN A N 1
ATOM 1265 C CA . GLN A 1 174 ? 11.419 10.269 -14.585 1.00 67.69 174 GLN A CA 1
ATOM 1266 C C . GLN A 1 174 ? 10.306 9.204 -14.599 1.00 67.69 174 GLN A C 1
ATOM 1268 O O . GLN A 1 174 ? 10.160 8.521 -15.605 1.00 67.69 174 GLN A O 1
ATOM 1273 N N . TYR A 1 175 ? 9.523 9.075 -13.520 1.00 73.88 175 TYR A N 1
ATOM 1274 C CA . TYR A 1 175 ? 8.293 8.279 -13.510 1.00 73.88 175 TYR A CA 1
ATOM 1275 C C . TYR A 1 175 ? 7.103 9.176 -13.850 1.00 73.88 175 TYR A C 1
ATOM 1277 O O . TYR A 1 175 ? 7.123 10.390 -13.620 1.00 73.88 175 TYR A O 1
ATOM 1285 N N . THR A 1 176 ? 6.043 8.577 -14.386 1.00 67.62 176 THR A N 1
ATOM 1286 C CA . THR A 1 176 ? 4.783 9.294 -14.604 1.00 67.62 176 THR A CA 1
ATOM 1287 C C . THR A 1 176 ? 4.171 9.755 -13.276 1.00 67.62 176 THR A C 1
ATOM 1289 O O . THR A 1 176 ? 4.558 9.324 -12.193 1.00 67.62 176 THR A O 1
ATOM 1292 N N . GLY A 1 177 ? 3.182 10.650 -13.338 1.00 67.50 177 GLY A N 1
ATOM 1293 C CA . GLY A 1 177 ? 2.374 11.014 -12.164 1.00 67.50 177 GLY A CA 1
ATOM 1294 C C . GLY A 1 177 ? 1.265 10.005 -11.830 1.00 67.50 177 GLY A C 1
ATOM 1295 O O . GLY A 1 177 ? 0.498 10.240 -10.902 1.00 67.50 177 GLY A O 1
ATOM 1296 N N . SER A 1 178 ? 1.139 8.931 -12.614 1.00 68.06 178 SER A N 1
ATOM 1297 C CA . SER A 1 178 ? 0.104 7.896 -12.514 1.00 68.06 178 SER A CA 1
ATOM 1298 C C . SER A 1 178 ? 0.442 6.596 -1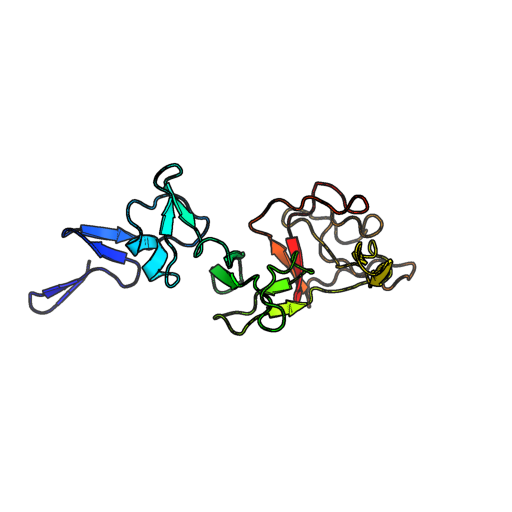1.758 1.00 68.06 178 SER A C 1
ATOM 1300 O O . SER A 1 178 ? -0.518 5.869 -11.478 1.00 68.06 178 SER A O 1
ATOM 1302 N N . PRO A 1 179 ? 1.702 6.236 -11.425 1.00 79.94 179 PRO A N 1
ATOM 1303 C CA . PRO A 1 179 ? 1.952 5.015 -10.682 1.00 79.94 179 PRO A CA 1
ATOM 1304 C C . PRO A 1 179 ? 1.379 5.182 -9.282 1.00 79.94 179 PRO A C 1
ATOM 1306 O O . PRO A 1 179 ? 1.603 6.186 -8.600 1.00 79.94 179 PRO A O 1
ATOM 1309 N N . ASN A 1 180 ? 0.609 4.189 -8.866 1.00 80.56 180 ASN A N 1
ATOM 1310 C CA . ASN A 1 180 ? -0.016 4.153 -7.552 1.00 80.56 180 ASN A CA 1
ATOM 1311 C C . ASN A 1 180 ? 0.374 2.889 -6.785 1.00 80.56 180 ASN A C 1
ATOM 1313 O O . ASN A 1 180 ? -0.263 2.600 -5.782 1.00 80.56 180 ASN A O 1
ATOM 1317 N N . GLY A 1 181 ? 1.390 2.154 -7.240 1.00 83.31 181 GLY A N 1
ATOM 1318 C CA . GLY A 1 181 ? 1.896 0.954 -6.595 1.00 83.31 181 GLY A CA 1
ATOM 1319 C C . GLY A 1 181 ? 3.290 0.557 -7.070 1.00 83.31 181 GLY A C 1
ATOM 1320 O O . GLY A 1 181 ? 3.900 1.224 -7.912 1.00 83.31 181 GLY A O 1
ATOM 1321 N N . ALA A 1 182 ? 3.788 -0.548 -6.525 1.00 86.44 182 ALA A N 1
ATOM 1322 C CA . ALA A 1 182 ? 5.031 -1.178 -6.948 1.00 86.44 182 ALA A CA 1
ATOM 1323 C C . ALA A 1 182 ? 4.908 -2.696 -7.051 1.00 86.44 182 ALA A C 1
ATOM 1325 O O . ALA A 1 182 ? 4.031 -3.313 -6.447 1.00 86.44 182 ALA A O 1
ATOM 1326 N N . CYS A 1 183 ? 5.821 -3.285 -7.817 1.00 88.88 183 CYS A N 1
ATOM 1327 C CA . CYS A 1 183 ? 5.847 -4.716 -8.068 1.00 88.88 183 CYS A CA 1
ATOM 1328 C C . CYS A 1 183 ? 6.534 -5.465 -6.935 1.00 88.88 183 CYS A C 1
ATOM 1330 O O . CYS A 1 183 ? 7.748 -5.352 -6.722 1.00 88.88 183 CYS A O 1
ATOM 1332 N N . CYS A 1 184 ? 5.729 -6.243 -6.224 1.00 87.00 184 CYS A N 1
ATOM 1333 C CA . CYS A 1 184 ? 6.097 -6.950 -5.015 1.00 87.00 184 CYS A CA 1
ATOM 1334 C C . CYS A 1 184 ? 5.986 -8.445 -5.211 1.00 87.00 184 CYS A C 1
ATOM 1336 O O . CYS A 1 184 ? 5.035 -8.918 -5.813 1.00 87.00 184 CYS A O 1
ATOM 1338 N N . MET A 1 185 ? 6.983 -9.178 -4.724 1.00 85.69 185 MET A N 1
ATOM 1339 C CA . MET A 1 185 ? 6.985 -10.631 -4.830 1.00 85.69 185 MET A CA 1
ATOM 1340 C C . MET A 1 185 ? 5.802 -11.223 -4.045 1.00 85.69 185 MET A C 1
ATOM 1342 O O . MET A 1 185 ? 5.519 -10.753 -2.941 1.00 85.69 185 MET A O 1
ATOM 1346 N N . ASN A 1 186 ? 5.146 -12.227 -4.635 1.00 77.69 186 ASN A N 1
ATOM 1347 C CA . ASN A 1 186 ? 3.989 -12.945 -4.078 1.00 77.69 186 ASN A CA 1
ATOM 1348 C C . ASN A 1 186 ? 4.281 -13.699 -2.770 1.00 77.69 186 ASN A C 1
ATOM 1350 O O . ASN A 1 186 ? 5.428 -14.176 -2.596 1.00 77.69 186 ASN A O 1
#

Secondary structure (DSSP, 8-state):
-EEETTEEE--TTEEEETTEEEEP--TT-B---SHHHHHTTSTT-EEETTTTEEEPSTTTEEEEEETTEEEEEE-B-TTT-SB----SEEEPGGG--EEEPPEETTSPPEE-TTT--EEPEE-EE-TT----S--GGGTS-SSSEE-TTSSS-EE-TTTEEEEEBSS-----TTS-S---EEEEE-

Foldseek 3Di:
DDDDPNDDDEDLQWDDDPNDTHGQADAQDADADFQCSHCSVPNCWTQDPVRNGIHDHPPFWFWWADPVGIDTAGQQDPVPRDRPPDQAWADDPPPPHTDHFDFAQQADWDQDPVPRDTHTHFQFAALPAPAQWDCVSSLHDHFRWYQNPHPGIHRDVVFWHWIFGPDQDDDDPSHDSRGGGGTDGD

Organism: NCBI:txid2011161

Radius of gyration: 19.78 Å; chains: 1; bounding box: 52×33×57 Å

Sequence (186 aa):
MYCSSGLCTCLSTYVASDGYCYIKINPTETGCVIDSQCSAVWPDAFCDKGSNQCFCPAETHVAMDTRDGWVCLNLIEQATGNVASVPFICPLPEGAGFQTTLMDPAHPALTDPATGATYLGPVLCTTTSVITDDSNNGDGSTACIYTNGGTNDVYVADLYDCVGFAFAFQGIPQYTGSPNGACCMN

InterPro domains:
  IPR006149 EB domain [PF01683] (10-61)
  IPR053014 Cuticle-associated divergent protein [PTHR46339] (1-184)